Protein AF-A0A970ZX04-F1 (afdb_monomer)

Radius of gyration: 19.87 Å; Cα contacts (8 Å, |Δi|>4): 201; chains: 1; bounding box: 49×46×58 Å

Foldseek 3Di:
DADDPDQVVVLQVLVVCQVVVAAEEEHEADDEEDDHPLVLVLLLDQWDWDQDPPDRDIDIGGRNHDYHYDHDPYAYEDNVLLSDADDDDDPVDPCNVPDDLVVDPCSPVVVVCVVCVVVVVVVVVVLLVVCVVVVNDFAPDQDDRDSCSVVSRSVNSSCVVVVDPCSRVCSVVSCVRRCPCVVVVVVVVVVD

Mean predicted aligned error: 6.02 Å

pLDDT: mean 90.06, std 9.56, range [50.44, 98.44]

Secondary structure (DSSP, 8-state):
-BPPSSHHHHHHHHHHHHHTT-SEEEEB---SEE--HHHHHHHH-SEEEEEPTTSS-EEEEE---EEEE--SSPEE-TTSGGG--------SSS-GGG--GGGSSSSSHHHHHHHTHHHHHHHHHHHHHHHHHTT-PPPSS----TT-HHHHHHHHHHTTTTT-TTTTTTHHHHHHHH-SSHHHHHHHHTT-

Solvent-accessible surface area (backbone atoms only — not comparable to full-atom values): 11575 Å² total; per-residue (Å²): 85,68,70,59,95,46,54,70,49,37,46,52,51,52,52,54,42,40,74,72,62,46,55,68,45,52,34,43,70,41,71,54,67,53,67,46,70,53,55,46,51,50,73,74,35,66,56,46,72,50,73,44,85,100,50,102,43,79,45,77,39,66,48,69,52,47,79,44,80,39,53,74,80,59,36,42,31,87,72,36,53,58,74,58,84,88,83,86,88,79,74,90,54,98,61,61,88,74,60,61,59,86,78,42,96,56,66,59,48,70,65,49,51,64,75,41,40,67,60,54,50,50,51,54,51,46,43,51,48,51,23,57,73,65,68,57,50,68,39,97,74,64,60,87,40,73,94,38,50,71,57,39,37,55,56,43,16,33,36,55,71,62,81,56,83,66,75,73,68,58,51,68,63,49,45,62,72,36,48,87,53,52,71,62,53,52,56,49,64,74,74,109

Structure (mmCIF, N/CA/C/O backbone):
data_AF-A0A970ZX04-F1
#
_entry.id   AF-A0A970ZX04-F1
#
loop_
_atom_site.group_PDB
_atom_site.id
_atom_site.type_symbol
_atom_site.label_atom_id
_atom_site.label_alt_id
_atom_site.label_comp_id
_atom_site.label_asym_id
_atom_site.label_entity_id
_atom_site.label_seq_id
_atom_site.pdbx_PDB_ins_code
_atom_site.Cartn_x
_atom_site.Cartn_y
_atom_site.Cartn_z
_atom_site.occupancy
_atom_site.B_iso_or_equiv
_atom_site.auth_seq_id
_atom_site.auth_comp_id
_atom_site.auth_asym_id
_atom_site.auth_atom_id
_atom_site.pdbx_PDB_model_num
ATOM 1 N N . MET A 1 1 ? -10.546 7.603 -1.844 1.00 90.81 1 MET A N 1
ATOM 2 C CA . MET A 1 1 ? -11.242 8.335 -0.761 1.00 90.81 1 MET A CA 1
ATOM 3 C C . MET A 1 1 ? -10.255 9.283 -0.100 1.00 90.81 1 MET A C 1
ATOM 5 O O . MET A 1 1 ? -9.068 9.002 -0.173 1.00 90.81 1 MET A O 1
ATOM 9 N N . ALA A 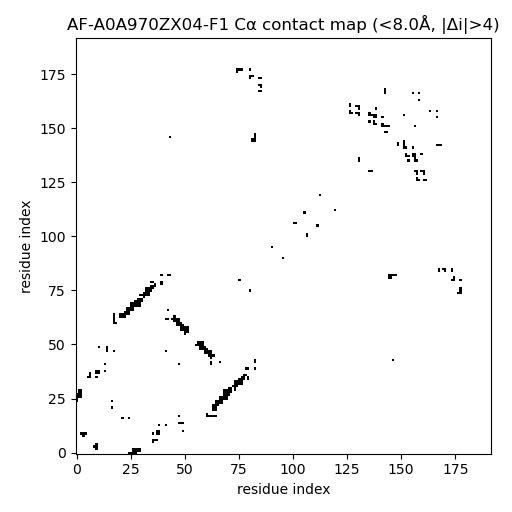1 2 ? -10.703 10.376 0.516 1.00 92.31 2 ALA A N 1
ATOM 10 C CA . ALA A 1 2 ? -9.841 11.175 1.394 1.00 92.31 2 ALA A CA 1
ATOM 11 C C . ALA A 1 2 ? -9.740 10.505 2.774 1.00 92.31 2 ALA A C 1
ATOM 13 O O . ALA A 1 2 ? -10.625 9.727 3.125 1.00 92.31 2 ALA A O 1
ATOM 14 N N . ALA A 1 3 ? -8.697 10.801 3.552 1.00 93.44 3 ALA A N 1
ATOM 15 C CA . ALA A 1 3 ? -8.589 10.314 4.928 1.00 93.44 3 ALA A CA 1
ATOM 16 C C . ALA A 1 3 ? -9.680 10.942 5.828 1.00 93.44 3 ALA A C 1
ATOM 18 O O . ALA A 1 3 ? -9.761 12.174 5.900 1.00 93.44 3 ALA A O 1
ATOM 19 N N . PRO A 1 4 ? -10.511 10.136 6.518 1.00 94.38 4 PRO A N 1
ATOM 20 C CA . PRO A 1 4 ? -11.438 10.623 7.530 1.00 94.38 4 PRO A CA 1
ATOM 21 C C . PRO A 1 4 ? -10.724 11.346 8.672 1.00 94.38 4 PRO A C 1
ATOM 23 O O . PRO A 1 4 ? -9.568 11.063 8.987 1.00 94.38 4 PRO A O 1
ATOM 26 N N . ARG A 1 5 ? -11.440 12.287 9.295 1.00 90.56 5 ARG A N 1
ATOM 27 C CA . ARG A 1 5 ? -10.909 13.136 10.374 1.00 90.56 5 ARG A CA 1
ATOM 28 C C . ARG A 1 5 ? -10.835 12.426 11.723 1.00 90.56 5 ARG A C 1
ATOM 30 O O . ARG A 1 5 ? -10.022 12.810 12.555 1.00 90.56 5 ARG A O 1
ATOM 37 N N . ASP A 1 6 ? -11.685 11.428 11.931 1.00 94.12 6 ASP A N 1
ATOM 38 C CA . ASP A 1 6 ? -11.805 10.678 13.175 1.00 94.12 6 ASP A CA 1
ATOM 39 C C . ASP A 1 6 ? -11.976 9.178 12.900 1.00 94.12 6 ASP A C 1
ATOM 41 O O . ASP A 1 6 ? -12.218 8.740 11.769 1.00 94.12 6 ASP A O 1
ATOM 45 N N . ASP A 1 7 ? -11.804 8.377 13.952 1.00 94.94 7 ASP A N 1
ATOM 46 C CA . ASP A 1 7 ? -11.853 6.918 13.854 1.00 94.94 7 ASP A CA 1
ATOM 47 C C . ASP A 1 7 ? -13.269 6.390 13.560 1.00 94.94 7 ASP A C 1
ATOM 49 O O . ASP A 1 7 ? -13.432 5.362 12.906 1.00 94.94 7 ASP A O 1
ATOM 53 N N . GLU A 1 8 ? -14.314 7.124 13.955 1.00 94.44 8 GLU A N 1
ATOM 54 C CA . GLU A 1 8 ? -15.693 6.769 13.611 1.00 94.44 8 GLU A CA 1
ATOM 55 C C . GLU A 1 8 ? -15.934 6.887 12.096 1.00 94.44 8 GLU A C 1
ATOM 57 O O . GLU A 1 8 ? -16.533 6.004 11.478 1.00 94.44 8 GLU A O 1
ATOM 62 N N . GLY A 1 9 ? -15.419 7.944 11.471 1.00 95.06 9 GLY A N 1
ATOM 63 C CA . GLY A 1 9 ? -15.402 8.124 10.027 1.00 95.06 9 GLY A CA 1
ATOM 64 C C . GLY A 1 9 ? -14.604 7.029 9.324 1.00 95.06 9 GLY A C 1
ATOM 65 O O . GLY A 1 9 ? -15.061 6.504 8.309 1.00 95.06 9 GLY A O 1
ATOM 66 N N . TRP A 1 10 ? -13.464 6.613 9.887 1.00 96.44 10 TRP A N 1
ATOM 67 C CA . TRP A 1 10 ? -12.715 5.457 9.383 1.00 96.44 10 TRP A CA 1
ATOM 68 C C . TRP A 1 10 ? -13.549 4.181 9.392 1.00 96.44 10 TRP A C 1
ATOM 70 O O . TRP A 1 10 ? -13.649 3.521 8.361 1.00 96.44 10 TRP A O 1
ATOM 80 N N . ARG A 1 11 ? -14.193 3.852 10.513 1.00 95.62 11 ARG A N 1
ATOM 81 C CA . ARG A 1 11 ? -15.058 2.666 10.633 1.00 95.62 11 ARG A CA 1
ATOM 82 C C . ARG A 1 11 ? -16.179 2.649 9.604 1.00 95.62 11 ARG A C 1
ATOM 84 O O . ARG A 1 11 ? -16.419 1.620 8.967 1.00 95.62 11 ARG A O 1
ATOM 91 N N . LYS A 1 12 ? -16.825 3.799 9.397 1.00 94.38 12 LYS A N 1
ATOM 92 C CA . LYS A 1 12 ? -17.884 3.990 8.394 1.00 94.38 12 LYS A CA 1
ATOM 93 C C . LYS A 1 12 ? -17.394 3.688 6.985 1.00 94.38 12 LYS A C 1
ATOM 95 O O . LYS A 1 12 ? -17.999 2.879 6.280 1.00 94.38 12 LYS A O 1
ATOM 100 N N . GLU A 1 13 ? -16.294 4.319 6.591 1.00 95.75 13 GLU A N 1
ATOM 101 C CA . GLU A 1 13 ? -15.716 4.168 5.256 1.00 95.75 13 GLU A CA 1
ATOM 102 C C . GLU A 1 13 ? -15.196 2.747 5.022 1.00 95.75 13 GLU A C 1
ATOM 104 O O . GLU A 1 13 ? -15.515 2.141 4.000 1.00 95.75 13 GLU A O 1
ATOM 109 N N . ILE A 1 14 ? -14.474 2.167 5.988 1.00 96.56 14 ILE A N 1
ATOM 110 C CA . ILE A 1 14 ? -13.971 0.787 5.914 1.00 96.56 14 ILE A CA 1
ATOM 111 C C . ILE A 1 14 ? -15.134 -0.186 5.720 1.00 96.56 14 ILE A C 1
ATOM 113 O O . ILE A 1 14 ? -15.127 -0.967 4.769 1.00 96.56 14 ILE A O 1
ATOM 117 N N . THR A 1 15 ? -16.162 -0.102 6.567 1.00 95.44 15 THR A N 1
ATOM 118 C CA . THR A 1 15 ? -17.331 -0.986 6.484 1.00 95.44 15 THR A CA 1
ATOM 119 C C . THR A 1 15 ? -18.014 -0.865 5.123 1.00 95.44 15 THR A C 1
ATOM 121 O O . THR A 1 15 ? -18.248 -1.874 4.460 1.00 95.44 15 THR A O 1
ATOM 124 N N . SER A 1 16 ? -18.265 0.362 4.657 1.00 95.00 16 SER A N 1
ATOM 125 C CA . SER A 1 16 ? -18.887 0.626 3.354 1.00 95.00 16 SER A CA 1
ATOM 126 C C . SER A 1 16 ? -18.077 0.041 2.188 1.00 95.00 16 SER A C 1
ATOM 128 O O . SER A 1 16 ? -18.614 -0.653 1.318 1.00 95.00 16 SER A O 1
ATOM 130 N N . LEU A 1 17 ? -16.759 0.256 2.183 1.00 96.00 17 LEU A N 1
ATOM 131 C CA . LEU A 1 17 ? -15.867 -0.200 1.116 1.00 96.00 17 LEU A CA 1
ATOM 132 C C . LEU A 1 17 ? -15.739 -1.721 1.062 1.00 96.00 17 LEU A C 1
ATOM 134 O O . LEU A 1 17 ? -15.713 -2.286 -0.039 1.00 96.00 17 LEU A O 1
ATOM 138 N N . LEU A 1 18 ? -15.680 -2.378 2.221 1.00 96.12 18 LEU A N 1
ATOM 139 C CA . LEU A 1 18 ? -15.599 -3.834 2.313 1.00 96.12 18 LEU A CA 1
ATOM 140 C C . LEU A 1 18 ? -16.929 -4.501 1.971 1.00 96.12 18 LEU A C 1
ATOM 142 O O . LEU A 1 18 ? -16.932 -5.483 1.232 1.00 96.12 18 LEU A O 1
ATOM 146 N N . MET A 1 19 ? -18.062 -3.931 2.390 1.00 95.12 19 MET A N 1
ATOM 147 C CA . MET A 1 19 ? -19.388 -4.394 1.960 1.00 95.12 19 MET A CA 1
ATOM 148 C C . MET A 1 19 ? -19.576 -4.306 0.444 1.00 95.12 19 MET A C 1
ATOM 150 O O . MET A 1 19 ? -20.211 -5.174 -0.150 1.00 95.12 19 MET A O 1
ATOM 154 N N . ARG A 1 20 ? -18.993 -3.289 -0.203 1.00 95.19 20 ARG A N 1
ATOM 155 C CA . ARG A 1 20 ? -18.975 -3.170 -1.668 1.00 95.19 20 ARG A CA 1
ATOM 156 C C . ARG A 1 20 ? -18.098 -4.236 -2.350 1.00 95.19 20 ARG A C 1
ATOM 158 O O . ARG A 1 20 ? -18.204 -4.418 -3.560 1.00 95.19 20 ARG A O 1
ATOM 165 N N . GLY A 1 21 ? -17.225 -4.920 -1.610 1.00 95.12 21 GLY A N 1
ATOM 166 C CA . GLY A 1 21 ? -16.260 -5.874 -2.161 1.00 95.12 21 GLY A CA 1
ATOM 167 C C . GLY A 1 21 ? -15.060 -5.206 -2.837 1.00 95.12 21 GLY A C 1
ATOM 168 O O . GLY A 1 21 ? -14.497 -5.753 -3.783 1.00 95.12 21 GLY A O 1
ATOM 169 N N . SER A 1 22 ? -14.676 -4.007 -2.390 1.00 95.69 22 SER A N 1
ATOM 170 C CA . SER A 1 22 ? -13.521 -3.286 -2.940 1.00 95.69 22 SER A CA 1
ATOM 171 C C . SER A 1 22 ? -12.231 -4.083 -2.713 1.00 95.69 22 SER A C 1
ATOM 173 O O . SER A 1 22 ? -11.883 -4.379 -1.576 1.00 95.69 22 SER A O 1
ATOM 175 N N . SER A 1 23 ? -11.498 -4.411 -3.781 1.00 94.94 23 SER A N 1
ATOM 176 C CA . SER A 1 23 ? -10.225 -5.149 -3.689 1.00 94.94 23 SER A CA 1
ATOM 177 C C . SER A 1 23 ? -8.996 -4.242 -3.562 1.00 94.94 23 SER A C 1
ATOM 179 O O . SER A 1 23 ? -7.936 -4.688 -3.132 1.00 94.94 23 SER A O 1
ATOM 181 N N . LEU A 1 24 ? -9.121 -2.969 -3.945 1.00 96.69 24 LEU A N 1
ATOM 182 C CA . LEU A 1 24 ? -8.084 -1.948 -3.821 1.00 96.69 24 LEU A CA 1
ATOM 183 C C . LEU A 1 24 ? -8.727 -0.662 -3.309 1.00 96.69 24 LEU A C 1
ATOM 185 O O . LEU A 1 24 ? -9.648 -0.134 -3.936 1.00 96.69 24 LEU A O 1
ATOM 189 N N . VAL A 1 25 ? -8.219 -0.146 -2.196 1.00 97.44 25 VAL A N 1
ATOM 190 C CA . VAL A 1 25 ? -8.658 1.115 -1.606 1.00 97.44 25 VAL A CA 1
ATOM 191 C C . VAL A 1 25 ? -7.494 2.092 -1.601 1.00 97.44 25 VAL A C 1
ATOM 193 O O . VAL A 1 25 ? -6.447 1.830 -1.015 1.00 97.44 25 VAL A O 1
ATOM 196 N N . VAL A 1 26 ? -7.699 3.242 -2.246 1.00 97.69 26 VAL A N 1
ATOM 197 C CA . VAL A 1 26 ? -6.727 4.338 -2.265 1.00 97.69 26 VAL A CA 1
ATOM 198 C C . VAL A 1 26 ? -7.217 5.461 -1.358 1.00 97.69 26 VAL A C 1
ATOM 200 O O . VAL A 1 26 ? -8.274 6.054 -1.606 1.00 97.69 26 VAL A O 1
ATOM 203 N N . ILE A 1 27 ? -6.445 5.737 -0.312 1.00 97.19 27 ILE A N 1
ATOM 204 C CA . ILE A 1 27 ? -6.571 6.896 0.567 1.00 97.19 27 ILE A CA 1
ATOM 205 C C . ILE A 1 27 ? -5.691 7.985 -0.042 1.00 97.19 27 ILE A C 1
ATOM 207 O O . ILE A 1 27 ? -4.466 7.938 0.049 1.00 97.19 27 ILE A O 1
ATOM 211 N N . ASP A 1 28 ? -6.324 8.920 -0.732 1.00 96.19 28 ASP A N 1
ATOM 212 C CA . ASP A 1 28 ? -5.625 9.910 -1.532 1.00 96.19 28 ASP A CA 1
ATOM 213 C C . ASP A 1 28 ? -5.312 11.173 -0.729 1.00 96.19 28 ASP A C 1
ATOM 215 O O . ASP A 1 28 ? -6.125 11.622 0.085 1.00 96.19 28 ASP A O 1
ATOM 219 N N . ASN A 1 29 ? -4.143 11.752 -1.005 1.00 93.31 29 ASN A N 1
ATOM 220 C CA . ASN A 1 29 ? -3.691 13.038 -0.482 1.00 93.31 29 ASN A CA 1
ATOM 221 C C . ASN A 1 29 ? -3.753 13.146 1.054 1.00 93.31 29 ASN A C 1
ATOM 223 O O . ASN A 1 29 ? -4.297 14.098 1.617 1.00 93.31 29 ASN A O 1
ATOM 227 N N . VAL A 1 30 ? -3.184 12.159 1.744 1.00 95.62 30 VAL A N 1
ATOM 228 C CA . VAL A 1 30 ? -2.959 12.216 3.188 1.00 95.62 30 VAL A CA 1
ATOM 229 C C . VAL A 1 30 ? -1.976 13.343 3.498 1.00 95.62 30 VAL A C 1
ATOM 231 O O . VAL A 1 30 ? -0.869 13.392 2.957 1.00 95.62 30 VAL A O 1
ATOM 234 N N . VAL A 1 31 ? -2.380 14.239 4.397 1.00 92.06 31 VAL A N 1
ATOM 235 C CA . VAL A 1 31 ? -1.574 15.379 4.843 1.00 92.06 31 VAL A CA 1
ATOM 236 C C . VAL A 1 31 ? -1.125 15.149 6.282 1.00 92.06 31 VAL A C 1
ATOM 238 O O . VAL A 1 31 ? -1.945 14.887 7.159 1.00 92.06 31 VAL A O 1
ATOM 241 N N . GLY A 1 32 ? 0.177 15.284 6.535 1.00 89.69 32 GLY A N 1
ATOM 242 C CA . GLY A 1 32 ? 0.743 15.176 7.878 1.00 89.69 32 GLY A CA 1
ATOM 243 C C . GLY A 1 32 ? 0.762 13.740 8.403 1.00 89.69 32 GLY A C 1
ATOM 244 O O . GLY A 1 32 ? 1.329 12.851 7.763 1.00 89.69 32 GLY A O 1
ATOM 245 N N . ARG A 1 33 ? 0.184 13.530 9.593 1.00 91.88 33 ARG A N 1
ATOM 246 C CA . ARG A 1 33 ? 0.226 12.250 10.310 1.00 91.88 33 ARG A CA 1
ATOM 247 C C . ARG A 1 33 ? -1.027 11.413 10.055 1.00 91.88 33 ARG A C 1
ATOM 249 O O . ARG A 1 33 ? -2.131 11.824 10.396 1.00 91.88 33 ARG A O 1
ATOM 256 N N . LEU A 1 34 ? -0.843 10.203 9.532 1.00 94.44 34 LEU A N 1
ATOM 257 C CA . LEU A 1 34 ? -1.875 9.177 9.450 1.00 94.44 34 LEU A CA 1
ATOM 258 C C . LEU A 1 34 ? -1.905 8.381 10.756 1.00 94.44 34 LEU A C 1
ATOM 260 O O . LEU A 1 34 ? -1.034 7.548 11.009 1.00 94.44 34 LEU A O 1
ATOM 264 N N . TYR A 1 35 ? -2.919 8.642 11.574 1.00 94.06 35 TYR A N 1
ATOM 265 C CA . TYR A 1 35 ? -3.236 7.880 12.777 1.00 94.06 35 TYR A CA 1
ATOM 266 C C . TYR A 1 35 ? -4.684 7.399 12.669 1.00 94.06 35 TYR A C 1
ATOM 268 O O . TYR A 1 35 ? -5.606 8.210 12.660 1.00 94.06 35 TYR A O 1
ATOM 276 N N . ALA A 1 36 ? -4.875 6.088 12.532 1.00 95.81 36 ALA A N 1
ATOM 277 C CA . ALA A 1 36 ? -6.189 5.492 12.311 1.00 95.81 36 ALA A CA 1
ATOM 278 C C . ALA A 1 36 ? -6.246 4.086 12.936 1.00 95.81 36 ALA A C 1
ATOM 280 O O . ALA A 1 36 ? -5.915 3.108 12.259 1.00 95.81 36 ALA A O 1
ATOM 281 N N . PRO A 1 37 ? -6.617 3.967 14.226 1.00 95.88 37 PRO A N 1
ATOM 282 C CA . PRO A 1 37 ? -6.717 2.685 14.925 1.00 95.88 37 PRO A CA 1
ATOM 283 C C . PRO A 1 37 ? -7.591 1.659 14.196 1.00 95.88 37 PRO A C 1
ATOM 285 O O . PRO A 1 37 ? -7.171 0.515 14.019 1.00 95.88 37 PRO A O 1
ATOM 288 N N . SER A 1 38 ? -8.755 2.073 13.692 1.00 96.94 38 SER A N 1
ATOM 289 C CA . SER A 1 38 ? -9.671 1.191 12.965 1.00 96.94 38 SER A CA 1
ATOM 290 C C . SER A 1 38 ? -9.106 0.720 11.629 1.00 96.94 38 SER A C 1
ATOM 292 O O . SER A 1 38 ? -9.253 -0.451 11.286 1.00 96.94 38 SER A O 1
ATOM 294 N N . LEU A 1 39 ? -8.382 1.578 10.901 1.00 96.69 39 LEU A N 1
ATOM 295 C CA . LEU A 1 39 ? -7.648 1.153 9.704 1.00 96.69 39 LEU A CA 1
ATOM 296 C C . LEU A 1 39 ? -6.551 0.147 10.068 1.00 96.69 39 LEU A C 1
ATOM 298 O O . LEU A 1 39 ? -6.402 -0.877 9.409 1.00 96.69 39 LEU A O 1
ATOM 302 N N . ALA A 1 40 ? -5.801 0.413 11.135 1.00 95.25 40 ALA A N 1
ATOM 303 C CA . ALA A 1 40 ? -4.717 -0.452 11.575 1.00 95.25 40 ALA A CA 1
ATOM 304 C C . ALA A 1 40 ? -5.232 -1.849 11.980 1.00 95.25 40 ALA A C 1
ATOM 306 O O . ALA A 1 40 ? -4.603 -2.850 11.636 1.00 95.25 40 ALA A O 1
ATOM 307 N N . ALA A 1 41 ? -6.396 -1.925 12.633 1.00 95.12 41 ALA A N 1
ATOM 308 C CA . ALA A 1 41 ? -7.093 -3.178 12.912 1.00 95.12 41 ALA A CA 1
ATOM 309 C C . ALA A 1 41 ? -7.572 -3.866 11.623 1.00 95.12 41 ALA A C 1
ATOM 311 O O . ALA A 1 41 ? -7.324 -5.059 11.428 1.00 95.12 41 ALA A O 1
ATOM 312 N N . ALA A 1 42 ? -8.196 -3.106 10.717 1.00 95.62 42 ALA A N 1
ATOM 313 C CA . ALA A 1 42 ? -8.720 -3.618 9.456 1.00 95.62 42 ALA A CA 1
ATOM 314 C C . ALA A 1 42 ? -7.633 -4.199 8.545 1.00 95.62 42 ALA A C 1
ATOM 316 O O . ALA A 1 42 ? -7.919 -5.150 7.830 1.00 95.62 42 ALA A O 1
ATOM 317 N N . ILE A 1 43 ? -6.409 -3.661 8.549 1.00 94.62 43 ILE A N 1
ATOM 318 C CA . ILE A 1 43 ? -5.305 -4.140 7.697 1.00 94.62 43 ILE A CA 1
ATOM 319 C C . ILE A 1 43 ? -4.857 -5.562 8.086 1.00 94.62 43 ILE A C 1
ATOM 321 O O . ILE A 1 43 ? -4.474 -6.339 7.217 1.00 94.62 43 ILE A O 1
ATOM 325 N N . THR A 1 44 ? -4.912 -5.922 9.372 1.00 90.94 44 THR A N 1
ATOM 326 C CA . THR A 1 44 ? -4.499 -7.255 9.860 1.00 90.94 44 THR A CA 1
ATOM 327 C C . THR A 1 44 ? -5.652 -8.244 10.026 1.00 90.94 44 THR A C 1
ATOM 329 O O . THR A 1 44 ? -5.424 -9.425 10.284 1.00 90.94 44 THR A O 1
ATOM 332 N N . ALA A 1 45 ? -6.896 -7.781 9.924 1.00 93.56 45 ALA A N 1
ATOM 333 C CA . ALA A 1 45 ? -8.066 -8.625 10.102 1.00 93.56 45 ALA A CA 1
ATOM 334 C C . ALA A 1 45 ? -8.278 -9.553 8.893 1.00 93.56 45 ALA A C 1
ATOM 336 O O . ALA A 1 45 ? -8.114 -9.142 7.749 1.00 93.56 45 ALA A O 1
ATOM 337 N N . ARG A 1 46 ? -8.708 -10.799 9.136 1.00 94.19 46 ARG A N 1
ATOM 338 C CA . ARG A 1 46 ? -9.225 -11.687 8.070 1.00 94.19 46 ARG A CA 1
ATOM 339 C C . ARG A 1 46 ? -10.682 -11.371 7.726 1.00 94.19 46 ARG A C 1
ATOM 341 O O . ARG A 1 46 ? -11.089 -11.448 6.568 1.00 94.19 46 ARG A O 1
ATOM 348 N N . THR A 1 47 ? -11.442 -10.989 8.744 1.00 96.62 47 THR A N 1
ATOM 349 C CA . THR A 1 47 ? -12.850 -10.612 8.663 1.00 96.62 47 THR A CA 1
ATOM 350 C C . THR A 1 47 ? -13.016 -9.302 9.409 1.00 96.62 47 THR A C 1
ATOM 352 O O . THR A 1 47 ? -12.510 -9.155 10.520 1.00 96.62 47 THR A O 1
ATOM 355 N N . TRP A 1 48 ? -13.692 -8.348 8.784 1.00 96.94 48 TRP A N 1
ATOM 356 C CA . TRP A 1 48 ? -14.079 -7.092 9.399 1.00 96.94 48 TRP A CA 1
ATOM 357 C C . TRP A 1 48 ? -15.510 -7.201 9.909 1.00 96.94 48 TRP A C 1
ATOM 359 O O . TRP A 1 48 ? -16.411 -7.577 9.154 1.00 96.94 48 TRP A O 1
ATOM 369 N N . GLU A 1 49 ? -15.709 -6.851 11.175 1.00 95.69 49 GLU A N 1
ATOM 370 C CA . GLU A 1 49 ? -17.023 -6.837 11.805 1.00 95.69 49 GLU A CA 1
ATOM 371 C C . GLU A 1 49 ? -17.323 -5.458 12.372 1.00 95.69 49 GLU A C 1
ATOM 373 O O . GLU A 1 49 ? -16.515 -4.888 13.103 1.00 95.69 49 GLU A O 1
ATOM 378 N N . ASP A 1 50 ? -18.497 -4.925 12.043 1.00 93.94 50 ASP A N 1
ATOM 379 C CA . ASP A 1 50 ? -18.955 -3.653 12.590 1.00 93.94 50 ASP A CA 1
ATOM 380 C C . ASP A 1 50 ? -20.490 -3.572 12.623 1.00 93.94 50 ASP A C 1
ATOM 382 O O . ASP A 1 50 ? -21.202 -4.339 11.966 1.00 93.94 50 ASP A O 1
ATOM 386 N N . ARG A 1 51 ? -21.022 -2.631 13.402 1.00 87.88 51 ARG A N 1
ATOM 387 C CA . ARG A 1 51 ? -22.443 -2.299 13.448 1.00 87.88 51 ARG A CA 1
ATOM 388 C C . ARG A 1 51 ? -22.802 -1.395 12.274 1.00 87.88 51 ARG A C 1
ATOM 390 O O . ARG A 1 51 ? -22.209 -0.336 12.076 1.00 87.88 51 ARG A O 1
ATOM 397 N N . LEU A 1 52 ? -23.848 -1.768 11.544 1.00 83.88 52 LEU A N 1
ATOM 398 C CA . LEU A 1 52 ? -24.365 -0.950 10.457 1.00 83.88 52 LEU A CA 1
ATOM 399 C C . LEU A 1 52 ? -25.097 0.275 11.022 1.00 83.88 52 LEU A C 1
ATOM 401 O O . LEU A 1 52 ? -26.061 0.145 11.775 1.00 83.88 52 LEU A O 1
ATOM 405 N N . LEU A 1 53 ? -24.660 1.480 10.664 1.00 78.81 53 LEU A N 1
ATOM 406 C CA . LEU A 1 53 ? -25.295 2.702 11.161 1.00 78.81 53 LEU A CA 1
ATOM 407 C C . LEU A 1 53 ? -26.749 2.828 10.712 1.00 78.81 53 LEU A C 1
ATOM 409 O O . LEU A 1 53 ? -27.107 2.513 9.579 1.00 78.81 53 LEU A O 1
ATOM 413 N N . GLY A 1 54 ? -27.591 3.307 11.627 1.00 79.44 54 GLY A N 1
ATOM 414 C CA . GLY A 1 54 ? -29.029 3.446 11.396 1.00 79.44 54 GLY A CA 1
ATOM 415 C C . GLY A 1 54 ? -29.798 2.119 11.386 1.00 79.44 54 GLY A C 1
ATOM 416 O O . GLY A 1 54 ? -31.002 2.122 11.127 1.00 79.44 54 GLY A O 1
ATOM 417 N N . ARG A 1 55 ? -29.145 0.984 11.674 1.00 80.50 55 ARG A N 1
ATOM 418 C CA . ARG A 1 55 ? -29.779 -0.333 11.830 1.00 80.50 55 ARG A CA 1
ATOM 419 C C . ARG A 1 55 ? -29.274 -1.014 13.105 1.00 80.50 55 ARG A C 1
ATOM 421 O O . ARG A 1 55 ? -28.116 -0.878 13.481 1.00 80.50 55 ARG A O 1
ATOM 428 N N . SER A 1 56 ? -30.123 -1.806 13.757 1.00 82.62 56 SER A N 1
ATOM 429 C CA . SER A 1 56 ? -29.691 -2.692 14.851 1.00 82.62 56 SER A CA 1
ATOM 430 C C . SER A 1 56 ? -29.177 -4.021 14.284 1.00 82.62 56 SER A C 1
ATOM 432 O O . SER A 1 56 ? -29.708 -5.087 14.578 1.00 82.62 56 SER A O 1
ATOM 434 N N . ALA A 1 57 ? -28.204 -3.950 13.373 1.00 89.56 57 ALA A N 1
ATOM 435 C CA . ALA A 1 57 ? -27.662 -5.111 12.674 1.00 89.56 57 ALA A CA 1
ATOM 436 C C . ALA A 1 57 ? -26.132 -5.054 12.636 1.00 89.56 57 ALA A C 1
ATOM 438 O O . ALA A 1 57 ? -25.545 -3.987 12.436 1.00 89.56 57 ALA A O 1
ATOM 439 N N . MET A 1 58 ? -25.503 -6.212 12.824 1.00 92.69 58 MET A N 1
ATOM 440 C CA . MET A 1 58 ? -24.066 -6.401 12.633 1.00 92.69 58 MET A CA 1
ATOM 441 C C . MET A 1 58 ? -23.788 -6.818 11.191 1.00 92.69 58 MET A C 1
ATOM 443 O O . MET A 1 58 ? -24.590 -7.513 10.566 1.00 92.69 58 MET A O 1
ATOM 447 N N . VAL A 1 59 ? -22.635 -6.410 10.682 1.00 94.12 59 VAL A N 1
ATOM 448 C CA . VAL A 1 59 ? -22.086 -6.848 9.402 1.00 94.12 59 VAL A CA 1
ATOM 449 C C . VAL A 1 59 ? -20.783 -7.572 9.680 1.00 94.12 59 VAL A C 1
ATOM 451 O O . VAL A 1 59 ? -19.978 -7.099 10.473 1.00 94.12 59 VAL A O 1
ATOM 454 N N . SER A 1 60 ? -20.583 -8.697 9.001 1.00 96.31 60 SER A N 1
ATOM 455 C CA . SER A 1 60 ? -19.336 -9.454 9.004 1.00 96.31 60 SER A CA 1
ATOM 456 C C . SER A 1 60 ? -18.945 -9.701 7.550 1.00 96.31 60 SER A C 1
ATOM 458 O O . SER A 1 60 ? -19.704 -10.309 6.792 1.00 96.31 60 SER A O 1
ATOM 460 N N . VAL A 1 61 ? -17.814 -9.136 7.122 1.00 96.12 61 VAL A N 1
ATOM 461 C CA . VAL A 1 61 ? -17.347 -9.179 5.728 1.00 96.12 61 VAL A CA 1
ATOM 462 C C . VAL A 1 61 ? -15.874 -9.577 5.651 1.00 96.12 61 VAL A C 1
ATOM 464 O O . VAL A 1 61 ? -15.074 -9.123 6.470 1.00 96.12 61 VAL A O 1
ATOM 467 N N . PRO A 1 62 ? -15.462 -10.395 4.665 1.00 96.50 62 PRO A N 1
ATOM 468 C CA . PRO A 1 62 ? -14.052 -10.708 4.470 1.00 96.50 62 PRO A CA 1
ATOM 469 C C . PRO A 1 62 ? -13.236 -9.451 4.162 1.00 96.50 62 PRO A C 1
ATOM 471 O O . PRO A 1 62 ? -13.589 -8.675 3.272 1.00 96.50 62 PRO A O 1
ATOM 474 N N . GLN A 1 63 ? -12.096 -9.296 4.831 1.00 95.94 63 GLN A N 1
ATOM 475 C CA . GLN A 1 63 ? -11.107 -8.294 4.462 1.00 95.94 63 GLN A CA 1
ATOM 476 C C . GLN A 1 63 ? -10.194 -8.875 3.379 1.00 95.94 63 GLN A C 1
ATOM 478 O O . GLN A 1 63 ? -9.374 -9.756 3.629 1.00 95.94 63 GLN A O 1
ATOM 483 N N . ARG A 1 64 ? -10.353 -8.388 2.149 1.00 94.00 64 ARG A N 1
ATOM 484 C CA . ARG A 1 64 ? -9.518 -8.756 0.990 1.00 94.00 64 ARG A CA 1
ATOM 485 C C . ARG A 1 64 ? -8.961 -7.533 0.261 1.00 94.00 64 ARG A C 1
ATOM 487 O O . ARG A 1 64 ? -8.387 -7.676 -0.817 1.00 94.00 64 ARG A O 1
ATOM 494 N N . ALA A 1 65 ? -9.176 -6.341 0.810 1.00 96.12 65 ALA A N 1
ATOM 495 C CA . ALA A 1 65 ? -8.739 -5.098 0.210 1.00 96.12 65 ALA A CA 1
ATOM 496 C C . ALA A 1 65 ? -7.251 -4.864 0.474 1.00 96.12 65 ALA A C 1
ATOM 498 O O . ALA A 1 65 ? -6.772 -4.994 1.600 1.00 96.12 65 ALA A O 1
ATOM 499 N N . VAL A 1 66 ? -6.537 -4.440 -0.565 1.00 95.50 66 VAL A N 1
ATOM 500 C CA . VAL A 1 66 ? -5.221 -3.815 -0.425 1.00 95.50 66 VAL A CA 1
ATOM 501 C C . VAL A 1 66 ? -5.422 -2.321 -0.199 1.00 95.50 66 VAL A C 1
ATOM 503 O O . VAL A 1 66 ? -6.172 -1.675 -0.935 1.00 95.50 66 VAL A O 1
ATOM 506 N N . TRP A 1 67 ? -4.742 -1.770 0.803 1.00 96.81 67 TRP A N 1
ATOM 507 C CA . TRP A 1 67 ? -4.844 -0.362 1.182 1.00 96.81 67 TRP A CA 1
ATOM 508 C C . TRP A 1 67 ? -3.597 0.391 0.736 1.00 96.81 67 TRP A C 1
ATOM 510 O O . TRP A 1 67 ? -2.477 -0.018 1.032 1.00 96.81 67 TRP A O 1
ATOM 520 N N . VAL A 1 68 ? -3.791 1.502 0.032 1.00 97.62 68 VAL A N 1
ATOM 521 C CA . VAL A 1 68 ? -2.709 2.374 -0.432 1.00 97.62 68 VAL A CA 1
ATOM 522 C C . VAL A 1 68 ? -2.996 3.787 0.038 1.00 97.62 68 VAL A C 1
ATOM 524 O O . VAL A 1 68 ? -4.052 4.331 -0.269 1.00 97.62 68 VAL A O 1
ATOM 527 N N . ALA A 1 69 ? -2.053 4.392 0.752 1.00 97.12 69 ALA A N 1
ATOM 528 C CA . ALA A 1 69 ? -2.107 5.805 1.105 1.00 97.12 69 ALA A CA 1
ATOM 529 C C . ALA A 1 69 ? -1.128 6.598 0.232 1.00 97.12 69 ALA A C 1
ATOM 531 O O . ALA A 1 69 ? 0.035 6.217 0.097 1.00 97.12 69 ALA A O 1
ATOM 532 N N . THR A 1 70 ? -1.592 7.699 -0.355 1.00 97.12 70 THR A N 1
ATOM 533 C CA . THR A 1 70 ? -0.762 8.627 -1.135 1.00 97.12 70 THR A CA 1
ATOM 534 C C . THR A 1 70 ? -0.673 9.964 -0.414 1.00 97.12 70 THR A C 1
ATOM 536 O O . THR A 1 70 ? -1.597 10.376 0.284 1.00 97.12 70 THR A O 1
ATOM 539 N N . GLY A 1 71 ? 0.456 10.649 -0.553 1.00 94.69 71 GLY A N 1
ATOM 540 C CA . GLY A 1 71 ? 0.674 11.940 0.086 1.00 94.69 71 GLY A CA 1
ATOM 541 C C . GLY A 1 71 ? 2.141 12.339 0.054 1.00 94.69 71 GLY A C 1
ATOM 542 O O . GLY A 1 71 ? 3.021 11.526 -0.236 1.00 94.69 71 GLY A O 1
ATOM 543 N N . ASN A 1 72 ? 2.402 13.606 0.354 1.00 92.69 72 ASN A N 1
ATOM 544 C CA . ASN A 1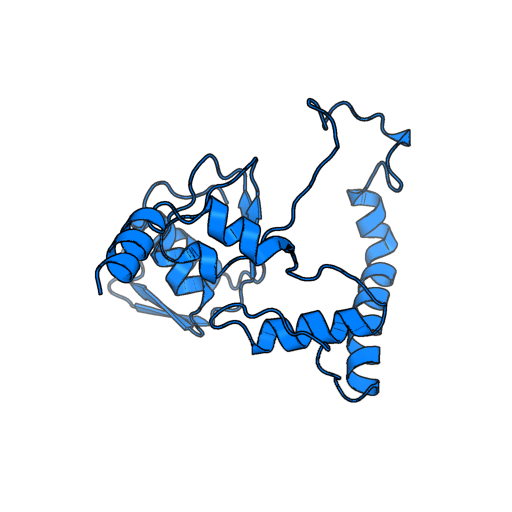 72 ? 3.759 14.135 0.422 1.00 92.69 72 ASN A CA 1
ATOM 545 C C . ASN A 1 72 ? 4.288 13.979 1.851 1.00 92.69 72 ASN A C 1
ATOM 547 O O . ASN A 1 72 ? 3.753 14.597 2.767 1.00 92.69 72 ASN A O 1
ATOM 551 N N . ASN A 1 73 ? 5.345 13.180 2.029 1.00 89.50 73 ASN A N 1
ATOM 552 C CA . ASN A 1 73 ? 6.019 12.959 3.318 1.00 89.50 73 ASN A CA 1
ATOM 553 C C . ASN A 1 73 ? 5.066 12.576 4.469 1.00 89.50 73 ASN A C 1
ATOM 555 O O . ASN A 1 73 ? 5.152 13.130 5.564 1.00 89.50 73 ASN A O 1
ATOM 559 N N . ILE A 1 74 ? 4.164 11.621 4.216 1.00 92.44 74 ILE A N 1
ATOM 560 C CA . ILE A 1 74 ? 3.231 11.112 5.230 1.00 92.44 74 ILE A CA 1
ATOM 561 C C . ILE A 1 74 ? 4.010 10.574 6.434 1.00 92.44 74 ILE A C 1
ATOM 563 O O . ILE A 1 74 ? 4.903 9.739 6.284 1.00 92.44 74 ILE A O 1
ATOM 567 N N . GLN A 1 75 ? 3.621 11.008 7.629 1.00 91.38 75 GLN A N 1
ATOM 568 C CA . GLN A 1 75 ? 4.063 10.415 8.887 1.00 91.38 75 GLN A CA 1
ATOM 569 C C . GLN A 1 75 ? 3.053 9.354 9.321 1.00 91.38 75 GLN A C 1
ATOM 571 O O . GLN A 1 75 ? 1.849 9.593 9.281 1.00 91.38 75 GLN A O 1
ATOM 576 N N . LEU A 1 76 ? 3.514 8.182 9.747 1.00 92.81 76 LEU A N 1
ATOM 577 C CA . LEU A 1 76 ? 2.633 7.153 10.301 1.00 92.81 76 LEU A CA 1
ATOM 578 C C . LEU A 1 76 ? 2.582 7.270 11.827 1.00 92.81 76 LEU A C 1
ATOM 580 O O . LEU A 1 76 ? 3.549 7.679 12.464 1.00 92.81 76 LEU A O 1
ATOM 584 N N . GLY A 1 77 ? 1.437 6.945 12.421 1.00 91.62 77 GLY A N 1
ATOM 585 C CA . GLY A 1 77 ? 1.243 6.975 13.868 1.00 91.62 77 GLY A CA 1
ATOM 586 C C . GLY A 1 77 ? 0.571 5.724 14.418 1.00 91.62 77 GLY A C 1
ATOM 587 O O . GLY A 1 77 ? -0.057 4.957 13.684 1.00 91.62 77 GLY A O 1
ATOM 588 N N . GLY A 1 78 ? 0.681 5.559 15.739 1.00 90.56 78 GLY A N 1
ATOM 589 C CA . GLY A 1 78 ? 0.133 4.411 16.453 1.00 90.56 78 GLY A CA 1
ATOM 590 C C . GLY A 1 78 ? 0.755 3.115 15.947 1.00 90.56 78 GLY A C 1
ATOM 591 O O . GLY A 1 78 ? 1.962 3.031 15.758 1.00 90.56 78 GLY A O 1
ATOM 592 N N . ASP A 1 79 ? -0.083 2.126 15.659 1.00 90.62 79 ASP A N 1
ATOM 593 C CA . ASP A 1 79 ? 0.372 0.824 15.175 1.00 90.62 79 ASP A CA 1
ATOM 594 C C . ASP A 1 79 ? 0.568 0.725 13.646 1.00 90.62 79 ASP A C 1
ATOM 596 O O . ASP A 1 79 ? 0.936 -0.334 13.134 1.00 90.62 79 ASP A O 1
ATOM 600 N N . LEU A 1 80 ? 0.260 1.765 12.867 1.00 92.62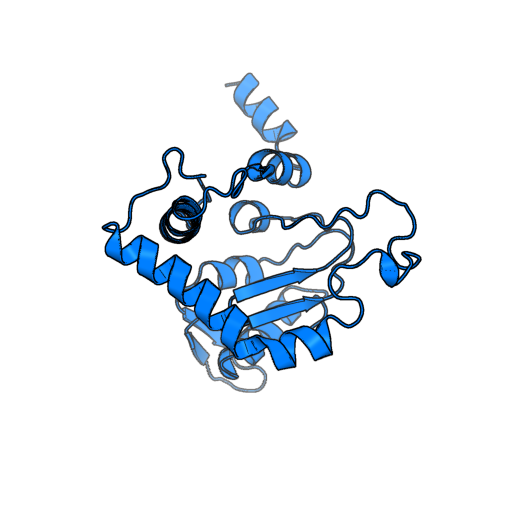 80 LEU A N 1
ATOM 601 C CA . LEU A 1 80 ? 0.422 1.700 11.408 1.00 92.62 80 LEU A CA 1
ATOM 602 C C . LEU A 1 80 ? 1.868 1.447 10.930 1.00 92.62 80 LEU A C 1
ATOM 604 O O . LEU A 1 80 ? 2.012 0.733 9.940 1.00 92.62 80 LEU A O 1
ATOM 608 N N . PRO A 1 81 ? 2.939 1.946 11.585 1.00 91.44 81 PRO A N 1
ATOM 609 C CA . PRO A 1 81 ? 4.309 1.769 11.096 1.00 91.44 81 PRO A CA 1
ATOM 610 C C . PRO A 1 81 ? 4.704 0.306 10.887 1.00 91.44 81 PRO A C 1
ATOM 612 O O . PRO A 1 81 ? 5.272 -0.034 9.857 1.00 91.44 81 PRO A O 1
ATOM 615 N N . ARG A 1 82 ? 4.325 -0.587 11.807 1.00 89.25 82 ARG A N 1
ATOM 616 C CA . ARG A 1 82 ? 4.615 -2.031 11.714 1.00 89.25 82 ARG A CA 1
ATOM 617 C C . ARG A 1 82 ? 3.719 -2.800 10.733 1.00 89.25 82 ARG A C 1
ATOM 619 O O . ARG A 1 82 ? 3.933 -3.989 10.541 1.00 89.25 82 ARG A O 1
ATOM 626 N N . ARG A 1 83 ? 2.707 -2.149 10.146 1.00 91.38 83 ARG A N 1
ATOM 627 C CA . ARG A 1 83 ? 1.713 -2.750 9.230 1.00 91.38 83 ARG A CA 1
ATOM 628 C C . ARG A 1 83 ? 1.778 -2.178 7.810 1.00 91.38 83 ARG A C 1
ATOM 630 O O . ARG A 1 83 ? 0.945 -2.516 6.974 1.00 91.38 83 ARG A O 1
ATOM 637 N N . CYS A 1 84 ? 2.738 -1.297 7.550 1.00 92.00 84 CYS A N 1
ATOM 638 C CA . CYS A 1 84 ? 2.873 -0.561 6.301 1.00 92.00 84 CYS A CA 1
ATOM 639 C C . CYS A 1 84 ? 4.323 -0.607 5.811 1.00 92.00 84 CYS A C 1
ATOM 641 O O . CYS A 1 84 ? 5.247 -0.880 6.570 1.00 92.00 84 CYS A O 1
ATOM 643 N N . TYR A 1 85 ? 4.519 -0.282 4.538 1.00 92.81 85 TYR A N 1
ATOM 644 C CA . TYR A 1 85 ? 5.833 -0.037 3.954 1.00 92.81 85 TYR A CA 1
ATOM 645 C C . TYR A 1 85 ? 5.757 1.152 2.992 1.00 92.81 85 TYR A C 1
ATOM 647 O O . TYR A 1 85 ? 4.681 1.497 2.494 1.00 92.81 85 TYR A O 1
ATOM 655 N N . TRP A 1 86 ? 6.890 1.804 2.730 1.00 93.06 86 TRP A N 1
ATOM 656 C CA . TRP A 1 86 ? 6.937 2.951 1.827 1.00 93.06 86 TRP A CA 1
ATOM 657 C C . TRP A 1 86 ? 7.288 2.572 0.398 1.00 93.06 86 TRP A C 1
ATOM 659 O O . TRP A 1 86 ? 8.254 1.857 0.140 1.00 93.06 86 TRP A O 1
ATOM 669 N N . ILE A 1 87 ? 6.597 3.224 -0.531 1.00 94.12 87 ILE A N 1
ATOM 670 C CA . ILE A 1 87 ? 7.040 3.398 -1.911 1.00 94.12 87 ILE A CA 1
ATOM 671 C C . ILE A 1 87 ? 7.356 4.886 -2.077 1.00 94.12 87 ILE A C 1
ATOM 673 O O . ILE A 1 87 ? 6.448 5.714 -2.145 1.00 94.12 87 ILE A O 1
ATOM 677 N N . ARG A 1 88 ? 8.645 5.245 -2.085 1.00 92.12 88 ARG A N 1
ATOM 678 C CA . ARG A 1 88 ? 9.075 6.644 -2.228 1.00 92.12 88 ARG A CA 1
ATOM 679 C C . ARG A 1 88 ? 9.182 7.016 -3.702 1.00 92.12 88 ARG A C 1
ATOM 681 O O . ARG A 1 88 ? 9.872 6.350 -4.466 1.00 92.12 88 ARG A O 1
ATOM 688 N N . LEU A 1 89 ? 8.527 8.108 -4.085 1.00 92.12 89 LEU A N 1
ATOM 689 C CA . LEU A 1 89 ? 8.654 8.709 -5.409 1.00 92.12 89 LEU A CA 1
ATOM 690 C C . LEU A 1 89 ? 9.487 9.987 -5.286 1.00 92.12 89 LEU A C 1
ATOM 692 O O . LEU A 1 89 ? 8.967 11.020 -4.870 1.00 92.12 89 LEU A O 1
ATOM 696 N N . ASP A 1 90 ? 10.771 9.916 -5.638 1.00 91.44 90 ASP A N 1
ATOM 697 C CA . ASP A 1 90 ? 11.659 11.080 -5.677 1.00 91.44 90 ASP A CA 1
ATOM 698 C C . ASP A 1 90 ? 11.922 11.498 -7.130 1.00 91.44 90 ASP A C 1
ATOM 700 O O . ASP A 1 90 ? 12.361 10.709 -7.962 1.00 91.44 90 ASP A O 1
ATOM 704 N N . ALA A 1 91 ? 11.602 12.749 -7.455 1.00 90.75 91 ALA A N 1
ATOM 705 C CA . ALA A 1 91 ? 11.870 13.331 -8.768 1.00 90.75 91 ALA A CA 1
ATOM 706 C C . ALA A 1 91 ? 13.182 14.132 -8.808 1.00 90.75 91 ALA A C 1
ATOM 708 O O . ALA A 1 91 ? 13.459 14.766 -9.830 1.00 90.75 91 ALA A O 1
ATOM 709 N N . HIS A 1 92 ? 13.920 14.172 -7.692 1.00 91.56 92 HIS A N 1
ATOM 710 C CA . HIS A 1 92 ? 15.151 14.928 -7.464 1.00 91.56 92 HIS A CA 1
ATOM 711 C C . HIS A 1 92 ? 15.034 16.412 -7.837 1.00 91.56 92 HIS A C 1
ATOM 713 O O . HIS A 1 92 ? 15.967 17.032 -8.346 1.00 91.56 92 HIS A O 1
ATOM 719 N N . ARG A 1 93 ? 13.848 16.999 -7.626 1.00 92.81 93 ARG A N 1
ATOM 720 C CA . ARG A 1 93 ? 13.580 18.418 -7.889 1.00 92.81 93 ARG A CA 1
ATOM 721 C C . ARG A 1 93 ? 12.387 18.933 -7.096 1.00 92.81 93 ARG A C 1
ATOM 723 O O . ARG A 1 93 ? 11.414 18.213 -6.901 1.00 92.81 93 ARG A O 1
ATOM 730 N N . ALA A 1 94 ? 12.413 20.220 -6.751 1.00 90.81 94 ALA A N 1
ATOM 731 C CA . ALA A 1 94 ? 11.372 20.863 -5.942 1.00 90.81 94 ALA A CA 1
ATOM 732 C C . ALA A 1 94 ? 9.983 20.919 -6.611 1.00 90.81 94 ALA A C 1
ATOM 734 O O . ALA A 1 94 ? 8.966 20.948 -5.925 1.00 90.81 94 ALA A O 1
ATOM 735 N N . ARG A 1 95 ? 9.923 20.954 -7.950 1.00 93.56 95 ARG A N 1
ATOM 736 C CA . ARG A 1 95 ? 8.672 21.059 -8.725 1.00 93.56 95 ARG A CA 1
ATOM 737 C C . ARG A 1 95 ? 8.530 19.885 -9.702 1.00 93.56 95 ARG A C 1
ATOM 739 O O . ARG A 1 95 ? 8.734 20.058 -10.908 1.00 93.56 95 ARG A O 1
ATOM 746 N N . PRO A 1 96 ? 8.217 18.666 -9.218 1.00 92.12 96 PRO A N 1
ATOM 747 C CA . PRO A 1 96 ? 8.139 17.459 -10.049 1.00 92.12 96 PRO A CA 1
ATOM 748 C C . PRO A 1 96 ? 7.134 17.553 -11.206 1.00 92.12 96 PRO A C 1
ATOM 750 O O . PRO A 1 96 ? 7.350 16.928 -12.247 1.00 92.12 96 PRO A O 1
ATOM 753 N N . TRP A 1 97 ? 6.069 18.347 -11.050 1.00 92.12 97 TRP A N 1
ATOM 754 C CA . TRP A 1 97 ? 5.030 18.566 -12.064 1.00 92.12 97 TRP A CA 1
ATOM 755 C C . TRP A 1 97 ? 5.497 19.402 -13.267 1.00 92.12 97 TRP A C 1
ATOM 757 O O . TRP A 1 97 ? 4.821 19.425 -14.285 1.00 92.12 97 TRP A O 1
ATOM 767 N N . GLN A 1 98 ? 6.661 20.058 -13.187 1.00 94.81 98 GLN A N 1
ATOM 768 C CA . GLN A 1 98 ? 7.250 20.837 -14.288 1.00 94.81 98 GLN A CA 1
ATOM 769 C C . GLN A 1 98 ? 8.263 20.030 -15.117 1.00 94.81 98 GLN A C 1
ATOM 771 O O . GLN A 1 98 ? 9.114 20.593 -15.807 1.00 94.81 98 GLN A O 1
ATOM 776 N N . ARG A 1 99 ? 8.277 18.697 -15.001 1.00 93.44 99 ARG A N 1
ATOM 777 C CA . ARG A 1 99 ? 9.127 17.855 -15.856 1.00 93.44 99 ARG A CA 1
ATOM 778 C C . ARG A 1 99 ? 8.602 17.876 -17.286 1.00 93.44 99 ARG A C 1
ATOM 780 O O . ARG A 1 99 ? 7.406 17.726 -17.511 1.00 93.44 99 ARG A O 1
ATOM 787 N N . HIS A 1 100 ? 9.509 18.046 -18.244 1.00 92.19 100 HIS A N 1
ATOM 788 C CA . HIS A 1 100 ? 9.147 18.047 -19.655 1.00 92.19 100 HIS A CA 1
ATOM 789 C C . HIS A 1 100 ? 8.633 16.651 -20.064 1.00 92.19 100 HIS A C 1
ATOM 791 O O . HIS A 1 100 ? 9.276 15.663 -19.695 1.00 92.19 100 HIS A O 1
ATOM 797 N N . PRO A 1 101 ? 7.534 16.524 -20.836 1.00 91.06 101 PRO A N 1
ATOM 798 C CA . PRO A 1 101 ? 6.968 15.226 -21.217 1.00 91.06 101 PRO A CA 1
ATOM 799 C C . PRO A 1 101 ? 7.974 14.268 -21.868 1.00 91.06 101 PRO A C 1
ATOM 801 O O . PRO A 1 101 ? 7.924 13.070 -21.614 1.00 91.06 101 PRO A O 1
ATOM 804 N N . ALA A 1 102 ? 8.946 14.789 -22.626 1.00 91.19 102 ALA A N 1
ATOM 805 C CA . ALA A 1 102 ? 10.000 13.978 -23.250 1.00 91.19 102 ALA A CA 1
ATOM 806 C C . ALA A 1 102 ? 10.955 13.286 -22.253 1.00 91.19 102 ALA A C 1
ATOM 808 O O . ALA A 1 102 ? 11.703 12.402 -22.648 1.00 91.19 102 ALA A O 1
ATOM 809 N N . THR A 1 103 ? 10.940 13.664 -20.969 1.00 92.31 103 THR A N 1
ATOM 810 C CA . THR A 1 103 ? 11.742 12.994 -19.925 1.00 92.31 103 THR A CA 1
ATOM 811 C C . THR A 1 103 ? 11.125 11.679 -19.447 1.00 92.31 103 THR A C 1
ATOM 813 O O . THR A 1 103 ? 11.785 10.901 -18.762 1.00 92.31 103 THR A O 1
ATOM 816 N N . PHE A 1 104 ? 9.865 11.406 -19.794 1.00 93.62 104 PHE A N 1
ATOM 817 C CA . PHE A 1 104 ? 9.172 10.185 -19.406 1.00 93.62 104 PHE A CA 1
ATOM 818 C C . PHE A 1 104 ? 9.252 9.147 -20.523 1.00 93.62 104 PHE A C 1
ATOM 820 O O . PHE A 1 104 ? 8.919 9.439 -21.668 1.00 93.62 104 PHE A O 1
ATOM 827 N N . ARG A 1 105 ? 9.575 7.894 -20.171 1.00 94.94 105 ARG A N 1
ATOM 828 C CA . ARG A 1 105 ? 9.505 6.752 -21.103 1.00 94.94 105 ARG A CA 1
ATOM 829 C C . ARG A 1 105 ? 8.120 6.615 -21.751 1.00 94.94 105 ARG A C 1
ATOM 831 O O . ARG A 1 105 ? 8.012 6.249 -22.916 1.00 94.94 105 ARG A O 1
ATOM 838 N N . HIS A 1 106 ? 7.072 6.922 -20.985 1.00 94.94 106 HIS A N 1
ATOM 839 C CA . HIS A 1 106 ? 5.680 6.920 -21.431 1.00 94.94 106 HIS A CA 1
ATOM 840 C C . HIS A 1 106 ? 5.021 8.255 -21.046 1.00 94.94 106 HIS A C 1
ATOM 842 O O . HIS A 1 106 ? 4.450 8.354 -19.958 1.00 94.94 106 HIS A O 1
ATOM 848 N N . PRO A 1 107 ? 5.092 9.291 -21.906 1.00 93.81 107 PRO A N 1
ATOM 849 C CA . PRO A 1 107 ? 4.550 10.619 -21.597 1.00 93.81 107 PRO A CA 1
ATOM 850 C C . PRO A 1 107 ? 3.038 10.599 -21.338 1.00 93.81 107 PRO A C 1
ATOM 852 O O . PRO A 1 107 ? 2.537 11.301 -20.465 1.00 93.81 107 PRO A O 1
ATOM 855 N N . GLN A 1 108 ? 2.315 9.743 -22.065 1.00 94.00 108 GLN A N 1
ATOM 856 C CA . GLN A 1 108 ? 0.890 9.486 -21.866 1.00 94.00 108 GLN A CA 1
ATOM 857 C C . GLN A 1 108 ? 0.691 8.125 -21.189 1.00 94.00 108 GLN A C 1
ATOM 859 O O . GLN A 1 108 ? 0.281 7.150 -21.820 1.00 94.00 108 GLN A O 1
ATOM 864 N N . LEU A 1 109 ? 1.005 8.057 -19.892 1.00 94.44 109 LEU A N 1
ATOM 865 C CA . LEU A 1 109 ? 1.009 6.801 -19.135 1.00 94.44 109 LEU A CA 1
ATOM 866 C C . LEU A 1 109 ? -0.350 6.084 -19.163 1.00 94.44 109 LEU A C 1
ATOM 868 O O . LEU A 1 109 ? -0.394 4.886 -19.414 1.00 94.44 109 LEU A O 1
ATOM 872 N N . SER A 1 110 ? -1.460 6.798 -18.945 1.00 95.81 110 SER A N 1
ATOM 873 C CA . SER A 1 110 ? -2.789 6.168 -18.868 1.00 95.81 110 SER A CA 1
ATOM 874 C C . SER A 1 110 ? -3.229 5.509 -20.188 1.00 95.81 110 SER A C 1
ATOM 876 O O . SER A 1 110 ? -3.596 4.332 -20.154 1.00 95.81 110 SER A O 1
ATOM 878 N N . PRO A 1 111 ? -3.171 6.189 -21.355 1.00 97.50 111 PRO A N 1
ATOM 879 C CA . PRO A 1 111 ? -3.413 5.539 -22.645 1.00 97.50 111 PRO A CA 1
ATOM 880 C C . PRO A 1 111 ? -2.465 4.369 -22.921 1.00 97.50 111 PRO A C 1
ATOM 882 O O . PRO A 1 111 ? -2.919 3.302 -23.330 1.00 97.50 111 PRO A O 1
ATOM 885 N N . TRP A 1 112 ? -1.171 4.538 -22.633 1.00 97.62 112 TRP A N 1
ATOM 886 C CA . TRP A 1 112 ? -0.173 3.492 -22.849 1.00 97.62 112 TRP A CA 1
ATOM 887 C C . TRP A 1 112 ? -0.458 2.238 -22.010 1.00 97.62 112 TRP A C 1
ATOM 889 O O . TRP A 1 112 ? -0.489 1.139 -22.552 1.00 97.62 112 TRP A O 1
ATOM 899 N N . VAL A 1 113 ? -0.767 2.387 -20.714 1.00 97.44 113 VAL A N 1
ATOM 900 C CA . VAL A 1 113 ? -1.119 1.261 -19.827 1.00 97.44 113 VAL A CA 1
ATOM 901 C C . VAL A 1 113 ? -2.371 0.534 -20.316 1.00 97.44 113 VAL A C 1
ATOM 903 O O . VAL A 1 113 ? -2.445 -0.687 -20.203 1.00 97.44 113 VAL A O 1
ATOM 906 N N . ARG A 1 114 ? -3.364 1.253 -20.856 1.00 97.62 114 ARG A N 1
ATOM 907 C CA . ARG A 1 114 ? -4.576 0.627 -21.409 1.00 97.62 114 ARG A CA 1
ATOM 908 C C . ARG A 1 114 ? -4.260 -0.205 -22.650 1.00 97.62 114 ARG A C 1
ATOM 910 O O . ARG A 1 114 ? -4.727 -1.337 -22.725 1.00 97.62 114 ARG A O 1
ATOM 917 N N . ALA A 1 115 ? -3.458 0.329 -23.569 1.00 98.12 115 ALA A N 1
ATOM 918 C CA . ALA A 1 115 ? -3.037 -0.381 -24.776 1.00 98.12 115 ALA A CA 1
ATOM 919 C C . ALA A 1 115 ? -2.164 -1.607 -24.448 1.00 98.12 115 ALA A C 1
ATOM 921 O O . ALA A 1 115 ? -2.375 -2.690 -24.984 1.00 98.12 115 ALA A O 1
ATOM 922 N N . GLU A 1 116 ? -1.243 -1.466 -23.494 1.00 97.88 116 GLU A N 1
ATOM 923 C CA . GLU A 1 116 ? -0.272 -2.499 -23.115 1.00 97.88 116 GLU A CA 1
ATOM 924 C C . GLU A 1 116 ? -0.753 -3.425 -21.992 1.00 97.88 116 GLU A C 1
ATOM 926 O O . GLU A 1 116 ? 0.009 -4.267 -21.508 1.00 97.88 116 GLU A O 1
ATOM 931 N N . ARG A 1 117 ? -2.014 -3.301 -21.555 1.00 97.62 117 ARG A N 1
ATOM 932 C CA . ARG A 1 117 ? -2.545 -4.005 -20.377 1.00 97.62 117 ARG A CA 1
ATOM 933 C C . ARG A 1 117 ? -2.277 -5.506 -20.430 1.00 97.62 117 ARG A C 1
ATOM 935 O O . ARG A 1 117 ? -1.838 -6.075 -19.433 1.00 97.62 117 ARG A O 1
ATOM 942 N N . GLY A 1 118 ? -2.526 -6.136 -21.579 1.00 98.44 118 GLY A N 1
ATOM 943 C CA . GLY A 1 118 ? -2.297 -7.569 -21.768 1.00 98.44 118 GLY A CA 1
ATOM 944 C C . GLY A 1 118 ? -0.835 -7.954 -21.545 1.00 98.44 118 GLY A C 1
ATOM 945 O O . 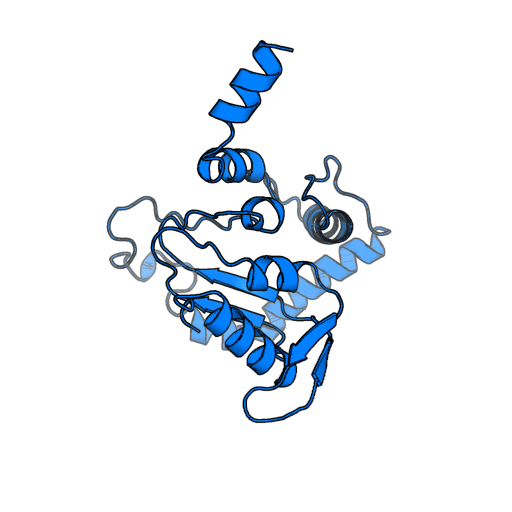GLY A 1 118 ? -0.555 -8.893 -20.804 1.00 98.44 118 GLY A O 1
ATOM 946 N N . ARG A 1 119 ? 0.102 -7.175 -22.099 1.00 98.00 119 ARG A N 1
ATOM 947 C CA . ARG A 1 119 ? 1.542 -7.411 -21.948 1.00 98.00 119 ARG A CA 1
ATOM 948 C C . ARG A 1 119 ? 2.016 -7.197 -20.510 1.00 98.00 119 ARG A C 1
ATOM 950 O O . ARG A 1 119 ? 2.814 -7.986 -20.015 1.00 98.00 119 ARG A O 1
ATOM 957 N N . ILE A 1 120 ? 1.510 -6.169 -19.826 1.00 96.88 120 ILE A N 1
ATOM 958 C CA . ILE A 1 120 ? 1.839 -5.897 -18.417 1.00 96.88 120 ILE A CA 1
ATOM 959 C C . ILE A 1 120 ? 1.365 -7.052 -17.527 1.00 96.88 120 ILE A C 1
ATOM 961 O O . ILE A 1 120 ? 2.135 -7.559 -16.714 1.00 96.88 120 ILE A O 1
ATOM 965 N N . LEU A 1 121 ? 0.120 -7.505 -17.704 1.00 97.56 121 LEU A N 1
ATOM 966 C CA . LEU A 1 121 ? -0.420 -8.632 -16.941 1.00 97.56 121 LEU A CA 1
ATOM 967 C C . LEU A 1 121 ? 0.333 -9.931 -17.240 1.00 97.56 121 LEU A C 1
ATOM 969 O O . LEU A 1 121 ? 0.676 -10.654 -16.309 1.00 97.56 121 LEU A O 1
ATOM 973 N N . ALA A 1 122 ? 0.641 -10.203 -18.511 1.00 98.12 122 ALA A N 1
ATOM 974 C CA . ALA A 1 122 ? 1.437 -11.361 -18.901 1.00 98.12 122 ALA A CA 1
ATOM 975 C C . ALA A 1 122 ? 2.826 -11.342 -18.249 1.00 98.12 122 ALA A C 1
ATOM 977 O O . ALA A 1 122 ? 3.267 -12.374 -17.752 1.00 98.12 122 ALA A O 1
ATOM 978 N N . ALA A 1 123 ? 3.485 -10.180 -18.177 1.00 95.44 123 ALA A N 1
ATOM 979 C CA . ALA A 1 123 ? 4.766 -10.044 -17.491 1.00 95.44 123 ALA A CA 1
ATOM 980 C C . ALA A 1 123 ? 4.639 -10.365 -15.993 1.00 95.44 123 ALA A C 1
ATOM 982 O O . ALA A 1 123 ? 5.375 -11.210 -15.494 1.00 95.44 123 ALA A O 1
ATOM 983 N N . ILE A 1 124 ? 3.664 -9.774 -15.291 1.00 94.50 124 ILE A N 1
ATOM 984 C CA . ILE A 1 124 ? 3.437 -10.024 -13.854 1.00 94.50 124 ILE A CA 1
ATOM 985 C C . ILE A 1 124 ? 3.154 -11.510 -13.585 1.00 94.50 124 ILE A C 1
ATOM 987 O O . ILE A 1 124 ? 3.763 -12.110 -12.700 1.00 94.50 124 ILE A O 1
ATOM 991 N N . LEU A 1 125 ? 2.259 -12.122 -14.367 1.00 96.50 125 LEU A N 1
ATOM 992 C CA . LEU A 1 125 ? 1.917 -13.539 -14.228 1.00 96.50 125 LEU A CA 1
ATOM 993 C C . LEU A 1 125 ? 3.099 -14.451 -14.567 1.00 96.50 125 LEU A C 1
ATOM 995 O O . LEU A 1 125 ? 3.272 -15.479 -13.918 1.00 96.50 125 LEU A O 1
ATOM 999 N N . THR A 1 126 ? 3.933 -14.068 -15.537 1.00 96.19 126 THR A N 1
ATOM 1000 C CA . THR A 1 126 ? 5.167 -14.792 -15.870 1.00 96.19 126 THR A CA 1
ATOM 1001 C C . THR A 1 126 ? 6.138 -14.791 -14.696 1.00 96.19 126 THR A C 1
ATOM 1003 O O . THR A 1 126 ? 6.652 -15.852 -14.358 1.00 96.19 126 THR A O 1
ATOM 1006 N N . LEU A 1 127 ? 6.342 -13.650 -14.026 1.00 94.88 127 LEU A N 1
ATOM 1007 C CA . LEU A 1 127 ? 7.204 -13.573 -12.840 1.00 94.88 127 LEU A CA 1
ATOM 1008 C C . LEU A 1 127 ? 6.696 -14.482 -11.715 1.00 94.88 127 LEU A C 1
ATOM 1010 O O . LEU A 1 127 ? 7.449 -15.297 -11.182 1.00 94.88 127 LEU A O 1
ATOM 1014 N N . ALA A 1 128 ? 5.399 -14.404 -11.409 1.00 95.19 128 ALA A N 1
ATOM 1015 C CA . ALA A 1 128 ? 4.783 -15.255 -10.395 1.00 95.19 128 ALA A CA 1
ATOM 1016 C C . ALA A 1 128 ? 4.881 -16.747 -10.758 1.00 95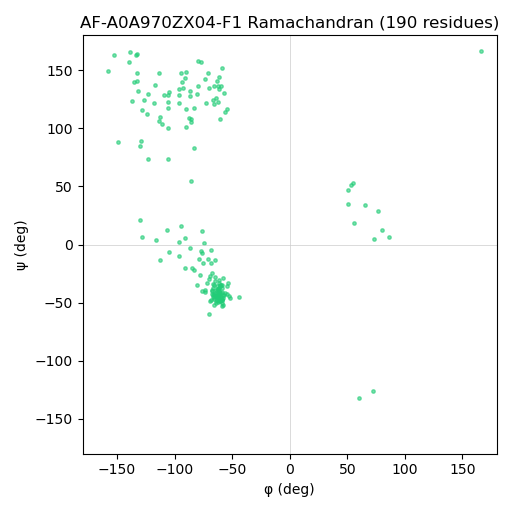.19 128 ALA A C 1
ATOM 1018 O O . ALA A 1 128 ? 5.200 -17.581 -9.911 1.00 95.19 128 ALA A O 1
ATOM 1019 N N . ARG A 1 129 ? 4.640 -17.102 -12.026 1.00 96.50 129 ARG A N 1
ATOM 1020 C CA . ARG A 1 129 ? 4.720 -18.490 -12.493 1.00 96.50 129 ARG A CA 1
ATOM 1021 C C . ARG A 1 129 ? 6.147 -19.019 -12.455 1.00 96.50 129 ARG A C 1
ATOM 1023 O O . ARG A 1 129 ? 6.332 -20.156 -12.036 1.00 96.50 129 ARG A O 1
ATOM 1030 N N . ALA A 1 130 ? 7.126 -18.222 -12.869 1.00 95.94 130 ALA A N 1
ATOM 1031 C CA . ALA A 1 130 ? 8.533 -18.597 -12.830 1.00 95.94 130 ALA A CA 1
ATOM 1032 C C . ALA A 1 130 ? 8.988 -18.902 -11.395 1.00 95.94 130 ALA A C 1
ATOM 1034 O O . ALA A 1 130 ? 9.629 -19.924 -11.175 1.00 95.94 130 ALA A O 1
ATOM 1035 N N . TRP A 1 131 ? 8.558 -18.104 -10.413 1.00 95.94 131 TRP A N 1
ATOM 1036 C CA . TRP A 1 131 ? 8.814 -18.380 -8.995 1.00 95.94 131 TRP A CA 1
ATOM 1037 C C . TRP A 1 131 ? 8.194 -19.699 -8.525 1.00 95.94 131 TRP A C 1
ATOM 1039 O O . TRP A 1 131 ? 8.852 -20.493 -7.860 1.00 95.94 131 TRP A O 1
ATOM 1049 N N . VAL A 1 132 ? 6.949 -19.984 -8.922 1.00 96.31 132 VAL A N 1
ATOM 1050 C CA . VAL A 1 132 ? 6.297 -21.264 -8.599 1.00 96.31 132 VAL A CA 1
ATOM 1051 C C . VAL A 1 132 ? 7.006 -22.453 -9.256 1.00 96.31 132 VAL A C 1
ATOM 1053 O O . VAL A 1 132 ? 7.118 -23.499 -8.630 1.00 96.31 132 VAL A O 1
ATOM 1056 N N . VAL A 1 133 ? 7.472 -22.311 -10.501 1.00 97.19 133 VAL A N 1
ATOM 1057 C CA . VAL A 1 133 ? 8.209 -23.365 -11.225 1.00 97.19 133 VAL A CA 1
ATOM 1058 C C . VAL A 1 133 ? 9.601 -23.594 -10.632 1.00 97.19 133 VAL A C 1
ATOM 1060 O O . VAL A 1 133 ? 10.078 -24.722 -10.652 1.00 97.19 133 VAL A O 1
ATOM 1063 N N . ALA A 1 134 ? 10.219 -22.564 -10.054 1.00 95.00 134 ALA A N 1
ATOM 1064 C CA . ALA A 1 134 ? 11.477 -22.660 -9.314 1.00 95.00 134 ALA A CA 1
ATOM 1065 C C . ALA A 1 134 ? 11.323 -23.264 -7.901 1.00 95.00 134 ALA A C 1
ATOM 1067 O O . ALA A 1 134 ? 12.253 -23.180 -7.107 1.00 95.00 134 ALA A O 1
ATOM 1068 N N . ASP A 1 135 ? 10.161 -23.847 -7.587 1.00 95.31 135 ASP A N 1
ATOM 1069 C CA . ASP A 1 135 ? 9.806 -24.413 -6.279 1.00 95.31 135 ASP A CA 1
ATOM 1070 C C . ASP A 1 135 ? 9.713 -23.384 -5.141 1.00 95.31 135 ASP A C 1
ATOM 1072 O O . ASP A 1 135 ? 9.991 -23.661 -3.978 1.00 95.31 135 ASP A O 1
ATOM 1076 N N . ARG A 1 136 ? 9.257 -22.170 -5.478 1.00 94.12 136 ARG A N 1
ATOM 1077 C CA . ARG A 1 136 ? 8.924 -21.104 -4.519 1.00 94.12 136 ARG A CA 1
ATOM 1078 C C . ARG A 1 136 ? 10.081 -20.762 -3.565 1.00 94.12 136 ARG A C 1
ATOM 1080 O O . ARG A 1 136 ? 9.871 -20.737 -2.349 1.00 94.12 136 ARG A O 1
ATOM 1087 N N . PRO A 1 137 ? 11.289 -20.468 -4.083 1.00 91.06 137 PRO A N 1
ATOM 1088 C CA . PRO A 1 137 ? 12.436 -20.178 -3.237 1.00 91.06 137 PRO A CA 1
ATOM 1089 C C . PRO A 1 137 ? 12.151 -18.960 -2.354 1.00 91.06 137 PRO A C 1
ATOM 1091 O O . PRO A 1 137 ? 11.609 -17.948 -2.814 1.00 91.06 137 PRO A O 1
ATOM 1094 N N . SER A 1 138 ? 12.529 -19.062 -1.083 1.00 86.31 138 SER A N 1
ATOM 1095 C CA . SER A 1 138 ? 12.498 -17.932 -0.158 1.00 86.31 138 SER A CA 1
ATOM 1096 C C . SER A 1 138 ? 13.593 -16.921 -0.515 1.00 86.31 138 SER A C 1
ATOM 1098 O O . SER A 1 138 ? 14.670 -17.320 -0.969 1.00 86.31 138 SER A O 1
ATOM 1100 N N . PRO A 1 139 ? 13.370 -15.616 -0.282 1.00 85.12 139 PRO A N 1
ATOM 1101 C CA . PRO A 1 139 ? 14.439 -14.632 -0.405 1.00 85.12 139 PRO A CA 1
ATOM 1102 C C . PRO A 1 139 ? 15.561 -14.946 0.596 1.00 85.12 139 PRO A C 1
ATOM 1104 O O . PRO A 1 139 ? 15.291 -15.371 1.718 1.00 85.12 139 PRO A O 1
ATOM 1107 N N . ALA A 1 140 ? 16.819 -14.716 0.205 1.00 77.88 140 ALA A N 1
ATOM 1108 C CA . ALA A 1 140 ? 17.987 -15.028 1.040 1.00 77.88 140 ALA A CA 1
ATOM 1109 C C . ALA A 1 140 ? 17.962 -14.304 2.399 1.00 77.88 140 ALA A C 1
ATOM 1111 O O . ALA A 1 140 ? 18.375 -14.856 3.415 1.00 77.88 140 ALA A O 1
ATOM 1112 N N . HIS A 1 141 ? 17.431 -13.080 2.412 1.00 77.81 141 HIS A N 1
ATOM 1113 C CA . HIS A 1 141 ? 17.256 -12.265 3.608 1.00 77.81 141 HIS A CA 1
ATOM 1114 C C . HIS A 1 141 ? 15.815 -11.742 3.635 1.00 77.81 141 HIS A C 1
ATOM 1116 O O . HIS A 1 141 ? 15.559 -10.651 3.120 1.00 77.81 141 HIS A O 1
ATOM 1122 N N . PRO A 1 142 ? 14.846 -12.518 4.157 1.00 72.50 142 PRO A N 1
ATOM 1123 C CA . PRO A 1 142 ? 13.464 -12.072 4.202 1.00 72.50 142 PRO A CA 1
ATOM 1124 C C . PRO A 1 142 ? 13.353 -10.871 5.152 1.00 72.50 142 PRO A C 1
ATOM 1126 O O . PRO A 1 142 ? 13.685 -10.996 6.338 1.00 72.50 142 PRO A O 1
ATOM 1129 N N . PRO A 1 143 ? 12.891 -9.707 4.671 1.00 76.06 143 PRO A N 1
ATOM 1130 C CA . PRO A 1 143 ? 12.616 -8.579 5.545 1.00 76.06 143 PRO A CA 1
ATOM 1131 C C . PRO A 1 143 ? 11.505 -8.960 6.529 1.00 76.06 143 PRO A C 1
ATOM 1133 O O . PRO A 1 143 ? 10.500 -9.572 6.157 1.00 76.06 143 PRO A O 1
ATOM 1136 N N . ARG A 1 144 ? 11.680 -8.604 7.804 1.00 80.81 144 ARG A N 1
ATOM 1137 C CA . ARG A 1 144 ? 10.685 -8.878 8.844 1.00 80.81 144 ARG A CA 1
ATOM 1138 C C . ARG A 1 144 ? 9.685 -7.733 8.902 1.00 80.81 144 ARG A C 1
ATOM 1140 O O . ARG A 1 144 ? 10.014 -6.650 9.370 1.00 80.81 144 ARG A O 1
ATOM 1147 N N . LEU A 1 145 ? 8.463 -7.995 8.452 1.00 86.12 145 LEU A N 1
ATOM 1148 C CA . LEU A 1 145 ? 7.327 -7.095 8.618 1.00 86.12 145 LEU A CA 1
ATOM 1149 C C . LEU A 1 145 ? 6.323 -7.779 9.547 1.00 86.12 145 LEU A C 1
ATOM 1151 O O . LEU A 1 145 ? 5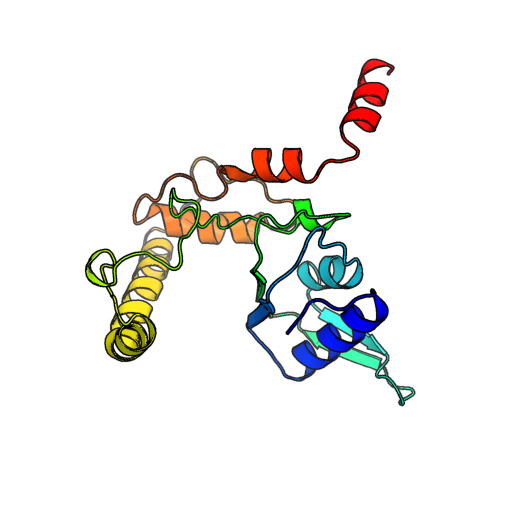.692 -8.753 9.147 1.00 86.12 145 LEU A O 1
ATOM 1155 N N . GLY A 1 146 ? 6.229 -7.303 10.791 1.00 81.00 146 GLY A N 1
ATOM 1156 C CA . GLY A 1 146 ? 5.514 -7.992 11.869 1.00 81.00 146 GLY A CA 1
ATOM 1157 C C . GLY A 1 146 ? 4.050 -8.296 11.535 1.00 81.00 146 GLY A C 1
ATOM 1158 O O . GLY A 1 146 ? 3.235 -7.378 11.420 1.00 81.00 146 GLY A O 1
ATOM 1159 N N . GLY A 1 147 ? 3.709 -9.581 11.422 1.00 84.50 147 GLY A N 1
ATOM 1160 C CA . GLY A 1 147 ? 2.374 -10.061 11.043 1.00 84.50 147 GLY A CA 1
ATOM 1161 C C . GLY A 1 147 ? 2.128 -10.162 9.531 1.00 84.50 147 GLY A C 1
ATOM 1162 O O . GLY A 1 147 ? 1.003 -10.444 9.121 1.00 84.50 147 GLY A O 1
ATOM 1163 N N . PHE A 1 148 ? 3.156 -9.934 8.708 1.00 90.69 148 PHE A N 1
ATOM 1164 C CA . PHE A 1 148 ? 3.135 -10.005 7.241 1.00 90.69 148 PHE A CA 1
ATOM 1165 C C . PHE A 1 148 ? 4.285 -10.858 6.684 1.00 90.69 148 PHE A C 1
ATOM 1167 O O . PHE A 1 148 ? 4.651 -10.722 5.517 1.00 90.69 148 PHE A O 1
ATOM 1174 N N . GLU A 1 149 ? 4.866 -11.746 7.488 1.00 89.75 149 GLU A N 1
ATOM 1175 C CA . GLU A 1 149 ? 6.031 -12.555 7.122 1.00 89.75 149 GLU A CA 1
ATOM 1176 C C . GLU A 1 149 ? 5.734 -13.462 5.920 1.00 89.75 149 GLU A C 1
ATOM 1178 O O . GLU A 1 149 ? 6.531 -13.546 4.989 1.00 89.75 149 GLU A O 1
ATOM 1183 N N . GLU A 1 150 ? 4.555 -14.090 5.892 1.00 90.69 150 GLU A N 1
ATOM 1184 C CA . GLU A 1 150 ? 4.112 -14.909 4.757 1.00 90.69 150 GLU A CA 1
ATOM 1185 C C . GLU A 1 150 ? 4.027 -14.078 3.468 1.00 90.69 150 GLU A C 1
ATOM 1187 O O . GLU A 1 150 ? 4.538 -14.481 2.423 1.00 90.69 150 GLU A O 1
ATOM 1192 N N . TRP A 1 151 ? 3.445 -12.879 3.552 1.00 91.38 151 TRP A N 1
ATOM 1193 C CA . TRP A 1 151 ? 3.355 -11.964 2.418 1.00 91.38 151 TRP A CA 1
ATOM 1194 C C . TRP A 1 151 ? 4.742 -11.513 1.942 1.00 91.38 151 TRP A C 1
ATOM 1196 O O . TRP A 1 151 ? 5.018 -11.548 0.741 1.00 91.38 151 TRP A O 1
ATOM 1206 N N . ALA A 1 152 ? 5.629 -11.144 2.868 1.00 92.12 152 ALA A N 1
ATOM 1207 C CA . ALA A 1 152 ? 6.988 -10.713 2.557 1.00 92.12 152 ALA A CA 1
ATOM 1208 C C . ALA A 1 152 ? 7.797 -11.834 1.887 1.00 92.12 152 ALA A C 1
ATOM 1210 O O . ALA A 1 152 ? 8.529 -11.570 0.935 1.00 92.12 152 ALA A O 1
ATOM 1211 N N . ASN A 1 153 ? 7.612 -13.085 2.316 1.00 91.25 153 ASN A N 1
ATOM 1212 C CA . ASN A 1 153 ? 8.244 -14.250 1.698 1.00 91.25 153 ASN A CA 1
ATOM 1213 C C . ASN A 1 153 ? 7.738 -14.497 0.276 1.00 91.25 153 ASN A C 1
ATOM 1215 O O . ASN A 1 153 ? 8.544 -14.741 -0.618 1.00 91.25 153 ASN A O 1
ATOM 1219 N N . VAL A 1 154 ? 6.426 -14.403 0.041 1.00 93.25 154 VAL A N 1
ATOM 1220 C CA . VAL A 1 154 ? 5.850 -14.593 -1.300 1.00 93.25 154 VAL A CA 1
ATOM 1221 C C . VAL A 1 154 ? 6.311 -13.488 -2.247 1.00 93.25 154 VAL A C 1
ATOM 1223 O O . VAL A 1 154 ? 6.821 -13.776 -3.328 1.00 93.25 154 VAL A O 1
ATOM 1226 N N . VAL A 1 155 ? 6.156 -12.220 -1.859 1.00 92.38 155 VAL A N 1
ATOM 1227 C CA . VAL A 1 155 ? 6.520 -11.088 -2.723 1.00 92.38 155 VAL A CA 1
ATOM 1228 C C . VAL A 1 155 ? 8.032 -11.017 -2.912 1.00 92.38 155 VAL A C 1
ATOM 1230 O O . VAL A 1 155 ? 8.494 -10.935 -4.047 1.00 92.38 155 VAL A O 1
ATOM 1233 N N . GLY A 1 156 ? 8.806 -11.110 -1.830 1.00 92.12 156 GLY A N 1
ATOM 1234 C CA . GLY A 1 156 ? 10.267 -11.116 -1.881 1.00 92.12 156 GLY A CA 1
ATOM 1235 C C . GLY A 1 156 ? 10.812 -12.297 -2.680 1.00 92.12 156 GLY A C 1
ATOM 1236 O O . GLY A 1 156 ? 11.719 -12.114 -3.482 1.00 92.12 156 GLY A O 1
ATOM 1237 N N . GLY A 1 157 ? 10.208 -13.480 -2.538 1.00 92.62 157 GLY A N 1
ATOM 1238 C CA . GLY A 1 157 ? 10.531 -14.667 -3.325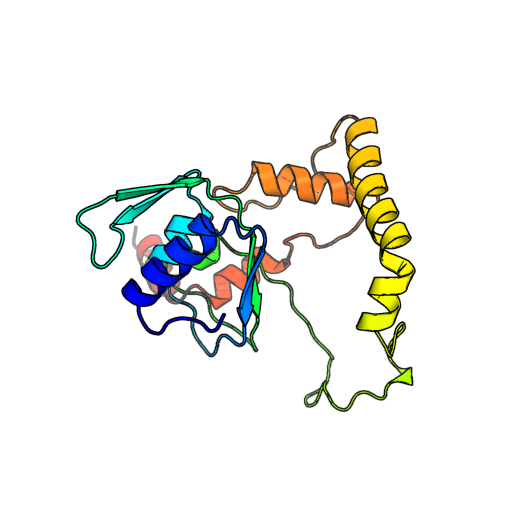 1.00 92.62 157 GLY A CA 1
ATOM 1239 C C . GLY A 1 157 ? 10.299 -14.452 -4.820 1.00 92.62 157 GLY A C 1
ATOM 1240 O O . GLY A 1 157 ? 11.197 -14.700 -5.622 1.00 92.62 157 GLY A O 1
ATOM 1241 N N . VAL A 1 158 ? 9.141 -13.916 -5.221 1.00 93.88 158 VAL A N 1
ATOM 1242 C CA . VAL A 1 158 ? 8.861 -13.596 -6.635 1.00 93.88 158 VAL A CA 1
ATOM 1243 C C . VAL A 1 158 ? 9.880 -12.603 -7.204 1.00 93.88 158 VAL A C 1
ATOM 1245 O O . VAL A 1 158 ? 10.303 -12.745 -8.352 1.00 93.88 158 VAL A O 1
ATOM 1248 N N . LEU A 1 159 ? 10.319 -11.637 -6.394 1.00 91.62 159 LEU A N 1
ATOM 1249 C CA . LEU A 1 159 ? 11.343 -10.648 -6.745 1.00 91.62 159 LEU A CA 1
ATOM 1250 C C . LEU A 1 159 ? 12.780 -11.205 -6.770 1.00 91.62 159 LEU A C 1
ATOM 1252 O O . LEU A 1 159 ? 13.705 -10.451 -7.046 1.00 91.62 159 LEU A O 1
ATOM 1256 N N . THR A 1 160 ? 12.989 -12.500 -6.511 1.00 88.06 160 THR A N 1
ATOM 1257 C CA . THR A 1 160 ? 14.293 -13.155 -6.736 1.00 88.06 160 THR A CA 1
ATOM 1258 C C . THR A 1 160 ? 14.480 -13.641 -8.172 1.00 88.06 160 THR A C 1
ATOM 1260 O O . THR A 1 160 ? 15.614 -13.848 -8.596 1.00 88.06 160 THR A O 1
ATOM 1263 N N . ILE A 1 161 ? 13.391 -13.822 -8.934 1.00 86.62 161 ILE A N 1
ATOM 1264 C CA . ILE A 1 161 ? 13.453 -14.373 -10.295 1.00 86.62 161 ILE A CA 1
ATOM 1265 C C . ILE A 1 161 ? 14.106 -13.370 -11.258 1.00 86.62 161 ILE A C 1
ATOM 1267 O O . ILE A 1 161 ? 15.148 -13.689 -11.833 1.00 86.62 161 ILE A O 1
ATOM 1271 N N . PRO A 1 162 ? 13.564 -12.151 -11.443 1.00 81.81 162 PRO A N 1
ATOM 1272 C CA . PRO A 1 162 ? 14.384 -11.024 -11.832 1.00 81.81 162 PRO A CA 1
ATOM 1273 C C . PRO A 1 162 ? 15.004 -10.481 -10.543 1.00 81.81 162 PRO A C 1
ATOM 1275 O O . PRO A 1 162 ? 14.239 -10.047 -9.689 1.00 81.81 162 PRO A O 1
ATOM 1278 N N . PRO A 1 163 ? 16.331 -10.480 -10.363 1.00 77.25 163 PRO A N 1
ATOM 1279 C CA . PRO A 1 163 ? 16.918 -9.918 -9.154 1.00 77.25 163 PRO A CA 1
ATOM 1280 C C . PRO A 1 163 ? 16.546 -8.433 -9.054 1.00 77.25 163 PRO A C 1
ATOM 1282 O O . PRO A 1 163 ? 17.001 -7.606 -9.848 1.00 77.25 163 PRO A O 1
ATOM 1285 N N . VAL A 1 164 ? 15.653 -8.114 -8.116 1.00 83.25 164 VAL A N 1
ATOM 1286 C CA . VAL A 1 164 ? 15.282 -6.748 -7.747 1.00 83.25 164 VAL A CA 1
ATOM 1287 C C . VAL A 1 164 ? 15.781 -6.503 -6.333 1.00 83.25 164 VAL A C 1
ATOM 1289 O O . VAL A 1 164 ? 15.246 -7.042 -5.364 1.00 83.25 164 VAL A O 1
ATOM 1292 N N . ASP A 1 165 ? 16.801 -5.662 -6.224 1.00 83.75 165 ASP A N 1
ATOM 1293 C CA . ASP A 1 165 ? 17.387 -5.302 -4.941 1.00 83.75 165 ASP A CA 1
ATOM 1294 C C . ASP A 1 165 ? 16.521 -4.292 -4.175 1.00 83.75 165 ASP A C 1
ATOM 1296 O O . ASP A 1 165 ? 15.734 -3.529 -4.743 1.00 83.75 165 ASP A O 1
ATOM 1300 N N . GLY A 1 166 ? 16.689 -4.265 -2.852 1.00 86.50 166 GLY A N 1
ATOM 1301 C CA . GLY A 1 166 ? 16.094 -3.242 -1.988 1.00 86.50 166 GLY A CA 1
ATOM 1302 C C . GLY A 1 166 ? 14.620 -3.450 -1.625 1.00 86.50 166 GLY A C 1
ATOM 1303 O O . GLY A 1 166 ? 14.009 -2.532 -1.073 1.00 86.50 166 GLY A O 1
ATOM 1304 N N . PHE A 1 167 ? 14.034 -4.628 -1.882 1.00 90.50 167 PHE A N 1
ATOM 1305 C CA . PHE A 1 167 ? 12.692 -4.962 -1.388 1.00 90.50 167 PHE A CA 1
ATOM 1306 C C . PHE A 1 167 ? 12.623 -4.793 0.137 1.00 90.50 167 PHE A C 1
ATOM 1308 O O . PHE A 1 167 ? 13.335 -5.469 0.872 1.00 90.50 167 PHE A O 1
ATOM 1315 N N . LEU A 1 168 ? 11.777 -3.861 0.596 1.00 91.56 168 LEU A N 1
ATOM 1316 C CA . LEU A 1 168 ? 11.649 -3.458 2.004 1.00 91.56 168 LEU A CA 1
ATOM 1317 C C . LEU A 1 168 ? 12.958 -2.978 2.670 1.00 91.56 168 LEU A C 1
ATOM 1319 O O . LEU A 1 168 ? 13.027 -2.868 3.891 1.00 91.56 168 LEU A O 1
ATOM 1323 N N . GLY A 1 169 ? 13.977 -2.608 1.889 1.00 91.38 169 GLY A N 1
ATOM 1324 C CA . GLY A 1 169 ? 15.262 -2.122 2.411 1.00 91.38 169 GLY A CA 1
ATOM 1325 C C . GLY A 1 169 ? 15.191 -0.756 3.107 1.00 91.38 169 GLY A C 1
ATOM 1326 O O . GLY A 1 169 ? 16.186 -0.290 3.643 1.00 91.38 169 GLY A O 1
ATOM 1327 N N . ASN A 1 170 ? 14.028 -0.100 3.095 1.00 91.38 170 ASN A N 1
ATOM 1328 C CA . ASN A 1 170 ? 13.770 1.186 3.745 1.00 91.38 170 ASN A CA 1
ATOM 1329 C C . ASN A 1 170 ? 12.904 1.071 5.015 1.00 91.38 170 ASN A C 1
ATOM 1331 O O . ASN A 1 170 ? 12.417 2.096 5.494 1.00 91.38 170 ASN A O 1
ATOM 1335 N N . LEU A 1 171 ? 12.680 -0.140 5.545 1.00 91.19 171 LEU A N 1
ATOM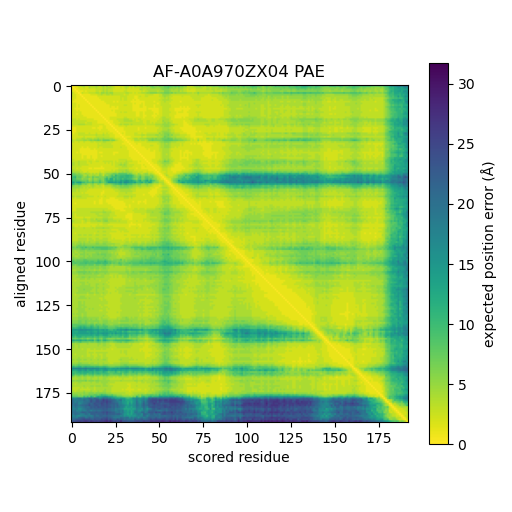 1336 C CA . LEU A 1 171 ? 11.872 -0.346 6.755 1.00 91.19 171 LEU A CA 1
ATOM 1337 C C . LEU A 1 171 ? 12.478 0.316 7.995 1.00 91.19 171 LEU A C 1
ATOM 1339 O O . LEU A 1 171 ? 11.742 0.926 8.763 1.00 91.19 171 LEU A O 1
ATOM 1343 N N . ASP A 1 172 ? 13.798 0.271 8.169 1.00 89.69 172 ASP A N 1
ATOM 1344 C CA . ASP A 1 172 ? 14.437 0.901 9.332 1.00 89.69 172 ASP A CA 1
ATOM 1345 C C . ASP A 1 172 ? 14.217 2.419 9.330 1.00 89.69 172 ASP A C 1
ATOM 1347 O O . ASP A 1 172 ? 13.772 2.983 10.329 1.00 89.69 172 ASP A O 1
ATOM 1351 N N . ALA A 1 173 ? 14.384 3.059 8.168 1.00 90.62 173 ALA A N 1
ATOM 1352 C CA . ALA A 1 173 ? 14.090 4.480 7.985 1.00 90.62 173 ALA A CA 1
ATOM 1353 C C . ALA A 1 173 ? 12.599 4.808 8.198 1.00 90.62 173 ALA A C 1
ATOM 1355 O O . ALA A 1 173 ? 12.259 5.874 8.716 1.00 90.62 173 ALA A O 1
ATOM 1356 N N . LEU A 1 174 ? 11.694 3.900 7.807 1.00 90.25 174 LEU A N 1
ATOM 1357 C CA . LEU A 1 174 ? 10.264 4.014 8.106 1.00 90.25 174 LEU A CA 1
ATOM 1358 C C . LEU A 1 174 ? 10.016 4.020 9.611 1.00 90.25 174 LEU A C 1
ATOM 1360 O O . LEU A 1 174 ? 9.270 4.871 10.101 1.00 90.25 174 LEU A O 1
ATOM 1364 N N . TYR A 1 175 ? 10.622 3.080 10.332 1.00 88.50 175 TYR A N 1
ATOM 1365 C CA . TYR A 1 175 ? 10.468 2.983 11.774 1.00 88.50 175 TYR A CA 1
ATOM 1366 C C . TYR A 1 175 ? 11.050 4.212 12.460 1.00 88.50 175 TYR A C 1
ATOM 1368 O O . TYR A 1 175 ? 10.327 4.852 13.207 1.00 88.50 175 TYR A O 1
ATOM 1376 N N . GLU A 1 176 ? 12.271 4.627 12.131 1.00 87.00 176 GLU A N 1
ATOM 1377 C CA . GLU A 1 176 ? 12.895 5.839 12.680 1.00 87.00 176 GLU A CA 1
ATOM 1378 C C . GLU A 1 176 ? 12.042 7.100 12.496 1.00 87.00 176 GLU A C 1
ATOM 1380 O O . GLU A 1 176 ? 11.901 7.888 13.427 1.00 87.00 176 GLU A O 1
ATOM 1385 N N . GLN A 1 177 ? 11.425 7.295 11.325 1.00 84.12 177 GLN A N 1
ATOM 1386 C CA . GLN A 1 177 ? 10.571 8.465 11.098 1.00 84.12 177 GLN A CA 1
ATOM 1387 C C . GLN A 1 177 ? 9.243 8.389 11.869 1.00 84.12 177 GLN A C 1
ATOM 1389 O O . GLN A 1 177 ? 8.671 9.422 12.224 1.00 84.12 177 GLN A O 1
ATOM 1394 N N . ALA A 1 178 ? 8.699 7.188 12.059 1.00 80.19 178 ALA A N 1
ATOM 1395 C CA . ALA A 1 178 ? 7.420 7.003 12.733 1.00 80.19 178 ALA A CA 1
ATOM 1396 C C . ALA A 1 178 ? 7.534 6.977 14.264 1.00 80.19 178 ALA A C 1
ATOM 1398 O O . ALA A 1 178 ? 6.542 7.218 14.960 1.00 80.19 178 ALA A O 1
ATOM 1399 N N . ASP A 1 179 ? 8.721 6.671 14.778 1.00 66.88 179 ASP A N 1
ATOM 1400 C CA . ASP A 1 179 ? 8.964 6.420 16.187 1.00 66.88 179 ASP A CA 1
ATOM 1401 C C . ASP A 1 179 ? 9.162 7.727 16.967 1.00 66.88 179 ASP A C 1
ATOM 1403 O O . ASP A 1 179 ? 10.269 8.190 17.229 1.00 66.88 179 ASP A O 1
ATOM 1407 N N . CYS A 1 180 ? 8.046 8.349 17.349 1.00 57.88 180 CYS A N 1
ATOM 1408 C CA . CYS A 1 180 ? 8.049 9.467 18.292 1.00 57.88 180 CYS A CA 1
ATOM 1409 C C . CYS A 1 180 ? 8.260 9.031 19.758 1.00 57.88 180 CYS A C 1
ATOM 1411 O O . CYS A 1 180 ? 8.407 9.895 20.621 1.00 57.88 180 CYS A O 1
ATOM 1413 N N . GLU A 1 181 ? 8.260 7.722 20.050 1.00 52.88 181 GLU A N 1
ATOM 1414 C CA . GLU A 1 181 ? 8.346 7.154 21.407 1.00 52.88 181 GLU A CA 1
ATOM 1415 C C . GLU A 1 181 ? 9.658 6.402 21.685 1.00 52.88 181 GLU A C 1
ATOM 1417 O O . GLU A 1 181 ? 9.980 6.184 22.854 1.00 52.88 181 GLU A O 1
ATOM 1422 N N . ARG A 1 182 ? 10.466 6.076 20.662 1.00 57.62 182 ARG A N 1
ATOM 1423 C CA . ARG A 1 182 ? 11.796 5.450 20.803 1.00 57.62 182 ARG A CA 1
ATOM 1424 C C . ARG A 1 182 ? 12.658 6.064 21.906 1.00 57.62 182 ARG A C 1
ATOM 1426 O O . ARG A 1 182 ? 13.175 5.297 22.712 1.00 57.62 182 ARG A O 1
ATOM 1433 N N . PRO A 1 183 ? 12.749 7.405 22.044 1.00 57.06 183 PRO A N 1
ATOM 1434 C CA . PRO A 1 183 ? 13.555 8.011 23.102 1.00 57.06 183 PRO A CA 1
ATOM 1435 C C . PRO A 1 183 ? 13.092 7.633 24.518 1.00 57.06 183 PRO A C 1
ATOM 1437 O O . PRO A 1 183 ? 13.904 7.563 25.436 1.00 57.06 183 PRO A O 1
ATOM 1440 N N . GLN A 1 184 ? 11.792 7.380 24.713 1.00 57.22 184 GLN A N 1
ATOM 1441 C CA . GLN A 1 184 ? 11.226 6.988 26.008 1.00 57.22 184 GLN A CA 1
ATOM 1442 C C . GLN A 1 184 ? 11.544 5.523 26.329 1.00 57.22 184 GLN A C 1
ATOM 1444 O O . GLN A 1 184 ? 11.903 5.206 27.464 1.00 57.22 184 GLN A O 1
ATOM 1449 N N . TRP A 1 185 ? 11.469 4.643 25.327 1.00 56.91 185 TRP A N 1
ATOM 1450 C CA . TRP A 1 185 ? 11.797 3.224 25.472 1.00 56.91 185 TRP A CA 1
ATOM 1451 C C . TRP A 1 185 ? 13.303 2.977 25.586 1.00 56.91 185 TRP A C 1
ATOM 1453 O O . TRP A 1 185 ? 13.728 2.203 26.438 1.00 56.91 185 TRP A O 1
ATOM 1463 N N . GLU A 1 186 ? 14.132 3.674 24.811 1.00 62.84 186 GLU A N 1
ATOM 1464 C CA . GLU A 1 186 ? 15.593 3.614 24.934 1.00 62.84 186 GLU A CA 1
ATOM 1465 C C . GLU A 1 186 ? 16.059 4.097 26.313 1.00 62.84 186 GLU A C 1
ATOM 1467 O O . GLU A 1 186 ? 16.889 3.445 26.944 1.00 62.84 186 GLU A O 1
ATOM 1472 N N . ALA A 1 187 ? 15.474 5.181 26.837 1.00 61.00 187 ALA A N 1
ATOM 1473 C CA . ALA A 1 187 ? 15.759 5.655 28.191 1.00 61.00 187 ALA A CA 1
ATOM 1474 C C . ALA A 1 187 ? 15.316 4.665 29.284 1.00 61.00 187 ALA A C 1
ATOM 1476 O O . ALA A 1 187 ? 15.942 4.600 30.344 1.00 61.00 187 ALA A O 1
ATOM 1477 N N . PHE A 1 188 ? 14.251 3.895 29.043 1.00 68.81 188 PHE A N 1
ATOM 1478 C CA . PHE A 1 188 ? 13.832 2.807 29.925 1.00 68.81 188 PHE A CA 1
ATOM 1479 C C . PHE A 1 188 ? 14.834 1.643 29.888 1.00 68.81 188 PHE A C 1
ATOM 1481 O O . PHE A 1 188 ? 15.297 1.216 30.943 1.00 68.81 188 PHE A O 1
ATOM 1488 N N . PHE A 1 189 ? 15.240 1.189 28.698 1.00 73.88 189 PHE A N 1
ATOM 1489 C CA . PHE A 1 189 ? 16.204 0.092 28.542 1.00 73.88 189 PHE A CA 1
ATOM 1490 C C . PHE A 1 189 ? 17.622 0.439 29.012 1.00 73.88 189 PHE A C 1
ATOM 1492 O O . PHE A 1 189 ? 18.359 -0.457 29.395 1.00 73.88 189 PHE A O 1
ATOM 1499 N N . GLN A 1 190 ? 18.013 1.716 29.030 1.00 66.00 190 GLN A N 1
ATOM 1500 C CA . GLN A 1 190 ? 19.287 2.149 29.622 1.00 66.00 190 GLN A CA 1
ATOM 1501 C C . GLN A 1 190 ? 19.284 2.158 31.160 1.00 66.00 190 GLN A C 1
ATOM 1503 O O . GLN A 1 190 ? 20.348 2.267 31.768 1.00 66.00 190 GLN A O 1
ATOM 1508 N N . ARG A 1 191 ? 18.109 2.105 31.801 1.00 66.50 191 ARG A N 1
ATOM 1509 C CA . ARG A 1 191 ? 17.952 2.157 33.267 1.00 66.50 191 ARG A CA 1
ATOM 1510 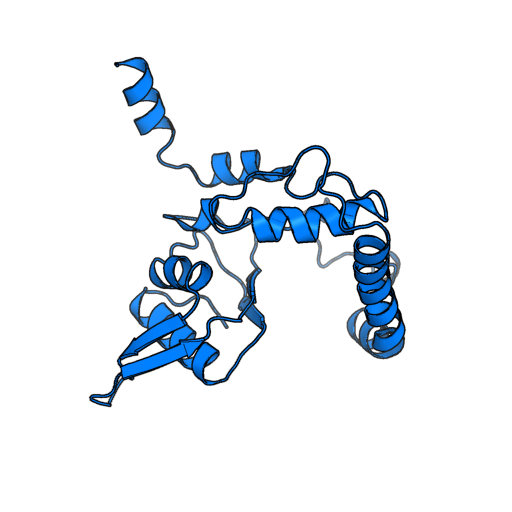C C . ARG A 1 191 ? 17.622 0.809 33.908 1.00 66.50 191 ARG A C 1
ATOM 1512 O O . ARG A 1 191 ? 17.561 0.755 35.136 1.00 66.50 191 ARG A O 1
ATOM 1519 N N . TRP A 1 192 ? 17.376 -0.223 33.108 1.00 50.44 192 TRP A N 1
ATOM 1520 C CA . TRP A 1 192 ? 17.098 -1.584 33.560 1.00 50.44 192 TRP A CA 1
ATOM 1521 C C . TRP A 1 192 ? 18.342 -2.453 33.395 1.00 50.44 192 TRP A C 1
ATOM 1523 O O . TRP A 1 192 ? 18.669 -3.177 34.360 1.00 50.44 192 TRP A O 1
#

Sequence (192 aa):
MAAPRDDEGWRKEITSLLMRGSSLVVIDNVVGRLYAPSLAAAITARTWEDRLLGRSAMVSVPQRAVWVATGNNIQLGGDLPRRCYWIRLDAHRARPWQRHPATFRHPQLSPWVRAERGRILAAILTLARAWVVADRPSPAHPPRLGGFEEWANVVGGVLTIPPVDGFLGNLDALYEQADCERPQWEAFFQRW

Nearest PDB structures (foldseek):
  8p63-assembly1_6  TM=3.731E-01  e=8.165E-01  Saccharomyces cerevisiae
  7w8g-assembly1_2  TM=6.041E-01  e=7.872E+00  Saccharomyces cerevisiae S288C
  5b48-assembly1_C  TM=3.454E-01  e=3.473E+00  Sulfurisphaera tokodaii str. 7
  1z6y-assembly2_B  TM=2.801E-01  e=2.535E+00  Homo sapiens